Protein AF-A0A535UAJ1-F1 (afdb_monomer)

Solvent-accessible surface area (backbone atoms only — not comparable to full-atom values): 17629 Å² total; per-residue (Å²): 125,65,71,68,62,52,49,58,52,51,53,52,51,52,52,50,50,54,50,50,54,52,62,59,43,51,63,26,50,50,49,20,51,51,40,42,52,54,22,46,53,50,16,58,50,51,16,51,52,49,23,52,50,33,54,71,74,41,46,65,63,52,45,50,72,76,42,51,60,64,52,26,73,71,67,77,47,88,73,58,63,40,58,51,51,16,52,51,46,23,54,50,41,35,52,60,31,44,29,63,16,31,46,49,64,63,39,55,72,56,24,50,52,47,48,53,56,58,68,44,49,65,31,47,51,50,19,52,51,40,40,54,54,23,48,53,48,14,52,54,52,15,53,50,41,28,49,54,29,52,78,66,70,53,86,58,25,67,56,58,11,48,52,49,23,52,51,39,38,47,54,22,48,52,54,20,38,42,46,60,55,63,54,40,69,57,51,53,50,52,48,51,50,52,53,47,51,49,51,50,52,52,50,48,49,51,56,62,72,38,45,66,58,51,52,62,44,52,58,48,52,51,53,53,49,53,56,51,52,51,51,54,52,55,52,49,54,53,52,50,54,54,53,52,64,67,56,69,75,75,77,82,90,84,90,80,86,85,88,87,85,91,89,84,87,85,90,87,84,88,81,88,84,88,88,83,87,90,80,84,86,84,89,83,85,87,90,80,90,82,82,85,86,85,80,81,89,85,86,85,86,81,78,84,85,86,132

Nearest PDB structures (foldseek):
  3ja6-assembly1_I  TM=2.005E-01  e=2.258E+00  Escherichia coli
  3zx6-assembly1_B  TM=2.429E-01  e=6.541E+00  Archaeoglobus fulgidus DSM 4304
  7sqc-assembly1_1X  TM=1.899E-01  e=8.092E+00  Chlamydomonas reinhardtii
  3zx6-assembly1_A  TM=2.047E-01  e=8.534E+00  Archaeoglobus fulgidus DSM 4304

Sequence (307 aa):
MTVFQNFGQAVISALGHALDLLLVFIPLLLGFLLILLVGYLIAAALSRAVTFLLRKIGFDNLANRIGLTRLEQRMGVRLDPADVLGKIVFWFILLVFLVPATNALGLTAVSGILNAMIAYIPNVFVAILVLFLGTLAANFVADIVRGTTATANVGNPNIFANIARYAIMGFAALIALEQLQIAPALLNILFTAIVGAAAIAFGLAFGLGGQDAARRWLARTEGTVASAASQIQAQQSVSQARAQQMNDSYQQPQYNQAAQQPFNQPAQQPYNQPATQPYDQPATQPYTDQPVYDQAMQPPRKRPPTR

Mean predicted aligned error: 16.18 Å

pLDDT: mean 82.26, std 18.09, range [35.66, 98.06]

Radius of gyration: 45.99 Å; Cα contacts (8 Å, |Δi|>4): 156; chains: 1; bounding box: 107×93×136 Å

Structure (mmCIF, N/CA/C/O backbone):
data_AF-A0A535UAJ1-F1
#
_entry.id   AF-A0A535UAJ1-F1
#
loop_
_atom_site.group_PDB
_atom_site.id
_atom_site.type_symbol
_atom_site.label_atom_id
_atom_site.label_alt_id
_atom_site.label_comp_id
_atom_site.label_asym_id
_atom_site.label_entity_id
_atom_site.label_seq_id
_atom_site.pdbx_PDB_ins_code
_atom_site.Cartn_x
_atom_site.Cartn_y
_atom_site.Cartn_z
_atom_site.occupancy
_atom_site.B_iso_or_equiv
_atom_site.auth_seq_id
_atom_site.auth_comp_id
_atom_site.auth_asym_id
_atom_site.auth_atom_id
_atom_site.pdbx_PDB_model_num
ATOM 1 N N . MET A 1 1 ? 49.459 32.885 -32.687 1.00 58.47 1 MET A N 1
ATOM 2 C CA . MET A 1 1 ? 48.432 32.372 -33.629 1.00 58.47 1 MET A CA 1
ATOM 3 C C . MET A 1 1 ? 47.990 30.923 -33.350 1.00 58.47 1 MET A C 1
ATOM 5 O O . MET A 1 1 ? 47.107 30.441 -34.042 1.00 58.47 1 MET A O 1
ATOM 9 N N . THR A 1 2 ? 48.514 30.234 -32.329 1.00 63.19 2 THR A N 1
ATOM 10 C CA . THR A 1 2 ? 48.244 28.802 -32.058 1.00 63.19 2 THR A CA 1
ATOM 11 C C . THR A 1 2 ? 46.787 28.462 -31.711 1.00 63.19 2 THR A C 1
ATOM 13 O O . THR A 1 2 ? 46.281 27.439 -32.157 1.00 63.19 2 THR A O 1
ATOM 16 N N . VAL A 1 3 ? 46.079 29.330 -30.976 1.00 62.75 3 VAL A N 1
ATOM 17 C CA . VAL A 1 3 ? 44.696 29.078 -30.510 1.00 62.75 3 VAL A CA 1
ATOM 18 C C . VAL A 1 3 ? 43.729 28.740 -31.657 1.00 62.75 3 VAL A C 1
ATOM 20 O O . VAL A 1 3 ? 42.906 27.838 -31.522 1.00 62.75 3 VAL A O 1
ATOM 23 N N . PHE A 1 4 ? 43.861 29.402 -32.811 1.00 61.69 4 PHE A N 1
ATOM 24 C CA . PHE A 1 4 ? 42.983 29.177 -33.966 1.00 61.69 4 PHE A CA 1
ATOM 25 C C . PHE A 1 4 ? 43.204 27.817 -34.649 1.00 61.69 4 PHE A C 1
ATOM 27 O O . PHE A 1 4 ? 42.252 27.242 -35.169 1.00 61.69 4 PHE A O 1
ATOM 34 N N . GLN A 1 5 ? 44.424 27.266 -34.610 1.00 65.00 5 GLN A N 1
ATOM 35 C CA . GLN A 1 5 ? 44.699 25.921 -35.138 1.00 65.00 5 GLN A CA 1
ATOM 36 C C . GLN A 1 5 ? 44.114 24.831 -34.226 1.00 65.00 5 GLN A C 1
ATOM 38 O O . GLN A 1 5 ? 43.570 23.841 -34.715 1.00 65.00 5 GLN A O 1
ATOM 43 N N . ASN A 1 6 ? 44.143 25.052 -32.907 1.00 76.44 6 ASN A N 1
ATOM 44 C CA . ASN A 1 6 ? 43.563 24.130 -31.928 1.00 76.44 6 ASN A CA 1
ATOM 45 C C . ASN A 1 6 ? 42.034 24.017 -32.067 1.00 76.44 6 ASN A C 1
ATOM 47 O O . ASN A 1 6 ? 41.488 22.932 -31.883 1.00 76.44 6 ASN A O 1
ATOM 51 N N . PHE A 1 7 ? 41.341 25.107 -32.422 1.00 84.94 7 PHE A N 1
ATOM 52 C CA . PHE A 1 7 ? 39.879 25.111 -32.557 1.00 84.94 7 PHE A CA 1
ATOM 53 C C . PHE A 1 7 ? 39.380 24.155 -33.652 1.00 84.94 7 PHE A C 1
ATOM 55 O O . PHE A 1 7 ? 38.463 23.375 -33.409 1.00 84.94 7 PHE A O 1
ATOM 62 N N . GLY A 1 8 ? 40.015 24.153 -34.831 1.00 86.81 8 GLY A N 1
ATOM 63 C CA . GLY A 1 8 ? 39.640 23.242 -35.920 1.00 86.81 8 GLY A CA 1
ATOM 64 C C . GLY A 1 8 ? 39.788 21.767 -35.531 1.00 86.81 8 GLY A C 1
ATOM 65 O O . GLY A 1 8 ? 38.886 20.969 -35.774 1.00 86.81 8 GLY A O 1
ATOM 66 N N . GLN A 1 9 ? 40.884 21.422 -34.848 1.00 85.56 9 GLN A N 1
ATOM 67 C CA . GLN A 1 9 ? 41.107 20.066 -34.335 1.00 85.56 9 GLN A CA 1
ATOM 68 C C . GLN A 1 9 ? 40.099 19.683 -33.241 1.00 85.56 9 GLN A C 1
ATOM 70 O O . GLN A 1 9 ? 39.601 18.562 -33.251 1.00 85.56 9 GLN A O 1
ATOM 75 N N . ALA A 1 10 ? 39.744 20.609 -32.344 1.00 87.50 10 ALA A N 1
ATOM 76 C CA . ALA A 1 10 ? 38.746 20.374 -31.299 1.00 87.50 10 ALA A CA 1
ATOM 77 C C . ALA A 1 10 ? 37.329 20.147 -31.859 1.00 87.50 10 ALA A C 1
ATOM 79 O O . ALA A 1 10 ? 36.598 19.301 -31.350 1.00 87.50 10 ALA A O 1
ATOM 80 N N . VAL A 1 11 ? 36.940 20.855 -32.926 1.00 92.88 11 VAL A N 1
ATOM 81 C CA . VAL A 1 11 ? 35.649 20.630 -33.604 1.00 92.88 11 VAL A CA 1
ATOM 82 C C . VAL A 1 11 ? 35.632 19.277 -34.321 1.00 92.88 11 VAL A C 1
ATOM 84 O O . VAL A 1 11 ? 34.650 18.544 -34.214 1.00 92.88 11 VAL A O 1
ATOM 87 N N . ILE A 1 12 ? 36.716 18.913 -35.015 1.00 92.62 12 ILE A N 1
ATOM 88 C CA . ILE A 1 12 ? 36.812 17.631 -35.731 1.00 92.62 12 ILE A CA 1
ATOM 89 C C . ILE A 1 12 ? 36.847 16.447 -34.751 1.00 92.62 12 ILE A C 1
ATOM 91 O O . ILE A 1 12 ? 36.162 15.453 -34.989 1.00 92.62 12 ILE A O 1
ATOM 95 N N . SER A 1 13 ? 37.573 16.547 -33.633 1.00 91.31 13 SER A N 1
ATOM 96 C CA . SER A 1 13 ? 37.610 15.482 -32.622 1.00 91.31 13 SER A CA 1
ATOM 97 C C . SER A 1 13 ? 36.285 15.342 -31.868 1.00 91.31 13 SER A C 1
ATOM 99 O O . SER A 1 13 ? 35.834 14.218 -31.656 1.00 91.31 13 SER A O 1
ATOM 101 N N . ALA A 1 14 ? 35.607 16.451 -31.545 1.00 90.75 14 ALA A N 1
ATOM 102 C CA . ALA A 1 14 ? 34.267 16.419 -30.961 1.00 90.75 14 ALA A CA 1
ATOM 103 C C . ALA A 1 14 ? 33.235 15.790 -31.915 1.00 90.75 14 ALA A C 1
ATOM 105 O O . ALA A 1 14 ? 32.429 14.968 -31.482 1.00 90.75 14 ALA A O 1
ATOM 106 N N . LEU A 1 15 ? 33.286 16.118 -33.213 1.00 94.81 15 LEU A N 1
ATOM 107 C CA . LEU A 1 15 ? 32.413 15.516 -34.225 1.00 94.81 15 LEU A CA 1
ATOM 108 C C . LEU A 1 15 ? 32.705 14.019 -34.413 1.00 94.81 15 LEU A C 1
ATOM 110 O O . LEU A 1 15 ? 31.772 13.221 -34.466 1.00 94.81 15 LEU A O 1
ATOM 114 N N . GLY A 1 16 ? 33.982 13.631 -34.469 1.00 93.94 16 GLY A N 1
ATOM 115 C CA . GLY A 1 16 ? 34.397 12.230 -34.552 1.00 93.94 16 GLY A CA 1
ATOM 116 C C . GLY A 1 16 ? 33.932 11.413 -33.345 1.00 93.94 16 GLY A C 1
ATOM 117 O O . GLY A 1 16 ? 33.371 10.335 -33.519 1.00 93.94 16 GLY A O 1
ATOM 118 N N . HIS A 1 17 ? 34.073 11.953 -32.132 1.00 93.38 17 HIS A N 1
ATOM 119 C CA . HIS A 1 17 ? 33.596 11.300 -30.912 1.00 93.38 17 HIS A CA 1
ATOM 120 C C . HIS A 1 17 ? 32.061 11.224 -30.843 1.00 93.38 17 HIS A C 1
ATOM 122 O O . HIS A 1 17 ? 31.518 10.193 -30.459 1.00 93.38 17 HIS A O 1
ATOM 128 N N . ALA A 1 18 ? 31.341 12.263 -31.278 1.00 93.69 18 ALA A N 1
ATOM 129 C CA . ALA A 1 18 ? 29.880 12.216 -31.381 1.00 93.69 18 ALA A CA 1
ATOM 130 C C . ALA A 1 18 ? 29.396 11.158 -32.393 1.00 93.69 18 ALA A C 1
ATOM 132 O O . ALA A 1 18 ? 28.369 10.514 -32.170 1.00 93.69 18 ALA A O 1
ATOM 133 N N . LEU A 1 19 ? 30.141 10.950 -33.485 1.00 94.75 19 LEU A N 1
ATOM 134 C CA . LEU A 1 19 ? 29.844 9.921 -34.481 1.00 94.75 19 LEU A CA 1
ATOM 135 C C . LEU A 1 19 ? 30.154 8.507 -33.959 1.00 94.75 19 LEU A C 1
ATOM 137 O O . LEU A 1 19 ? 29.364 7.595 -34.181 1.00 94.75 19 LEU A O 1
ATOM 141 N N . ASP A 1 20 ? 31.250 8.337 -33.218 1.00 94.38 20 ASP A N 1
ATOM 142 C CA . ASP A 1 20 ? 31.612 7.091 -32.528 1.00 94.38 20 ASP A CA 1
ATOM 143 C C . ASP A 1 20 ? 30.546 6.684 -31.492 1.00 94.38 20 ASP A C 1
ATOM 145 O O . ASP A 1 20 ? 30.020 5.571 -31.538 1.00 94.38 20 ASP A O 1
ATOM 149 N N . LEU A 1 21 ? 30.100 7.627 -30.650 1.00 92.69 21 LEU A N 1
ATOM 150 C CA . LEU A 1 21 ? 28.976 7.419 -29.726 1.00 92.69 21 LEU A CA 1
ATOM 151 C C . LEU A 1 21 ? 27.686 6.998 -30.455 1.00 92.69 21 LEU A C 1
ATOM 153 O O . LEU A 1 21 ? 26.959 6.137 -29.961 1.00 92.69 21 LEU A O 1
ATOM 157 N N . LEU A 1 22 ? 27.404 7.561 -31.636 1.00 93.12 22 LEU A N 1
ATOM 158 C CA . LEU A 1 22 ? 26.243 7.187 -32.450 1.00 93.12 22 LEU A CA 1
ATOM 159 C C . LEU A 1 22 ? 26.385 5.775 -33.046 1.00 93.12 22 LEU A C 1
ATOM 161 O O . LEU A 1 22 ? 25.413 5.018 -33.050 1.00 93.12 22 LEU A O 1
ATOM 165 N N . LEU A 1 23 ? 27.580 5.391 -33.503 1.00 94.62 23 LEU A N 1
ATOM 166 C CA . LEU A 1 23 ? 27.856 4.042 -34.007 1.00 94.62 23 LEU A CA 1
ATOM 167 C C . LEU A 1 23 ? 27.761 2.983 -32.897 1.00 94.62 23 LEU A C 1
ATOM 169 O O . LEU A 1 23 ? 27.199 1.913 -33.132 1.00 94.62 23 LEU A O 1
ATOM 173 N N . VAL A 1 24 ? 28.225 3.295 -31.682 1.00 92.94 24 VAL A N 1
ATOM 174 C CA . VAL A 1 24 ? 28.082 2.436 -30.490 1.00 92.94 24 VAL A CA 1
ATOM 175 C C . VAL A 1 24 ? 26.631 2.389 -29.984 1.00 92.94 24 VAL A C 1
ATOM 177 O O . VAL A 1 24 ? 26.192 1.358 -29.472 1.00 92.94 24 VAL A O 1
ATOM 180 N N . PHE A 1 25 ? 25.840 3.448 -30.177 1.00 93.56 25 PHE A N 1
ATOM 181 C CA . PHE A 1 25 ? 24.424 3.467 -29.794 1.00 93.56 25 PHE A CA 1
ATOM 182 C C . PHE A 1 25 ? 23.558 2.491 -30.608 1.00 93.56 25 PHE A C 1
ATOM 184 O O . PHE A 1 25 ? 22.620 1.915 -30.060 1.00 93.56 25 PHE A O 1
ATOM 191 N N . ILE A 1 26 ? 23.871 2.244 -31.886 1.00 95.50 26 ILE A N 1
ATOM 192 C CA . ILE A 1 26 ? 23.093 1.339 -32.757 1.00 95.50 26 ILE A CA 1
ATOM 193 C C . ILE A 1 26 ? 22.974 -0.098 -32.192 1.00 95.50 26 ILE A C 1
ATOM 195 O O . ILE A 1 26 ? 21.843 -0.571 -32.047 1.00 95.50 26 ILE A O 1
ATOM 199 N N . PRO A 1 27 ? 24.059 -0.822 -31.838 1.00 94.25 27 PRO A N 1
ATOM 200 C CA . PRO A 1 27 ? 23.945 -2.163 -31.258 1.00 94.25 27 PRO A CA 1
ATOM 201 C C . PRO A 1 27 ? 23.285 -2.170 -29.870 1.00 94.25 27 PRO A C 1
ATOM 203 O O . PRO A 1 27 ? 22.543 -3.106 -29.567 1.00 94.25 27 PRO A O 1
ATOM 206 N N . LEU A 1 28 ? 23.475 -1.125 -29.052 1.00 95.00 28 LEU A N 1
ATOM 207 C CA . LEU A 1 28 ? 22.780 -0.977 -27.763 1.00 95.00 28 LEU A CA 1
ATOM 208 C C . LEU A 1 28 ? 21.259 -0.838 -27.971 1.00 95.00 28 LEU A C 1
ATOM 210 O O . LEU A 1 28 ? 20.470 -1.524 -27.316 1.00 95.00 28 LEU A O 1
ATOM 214 N N . LEU A 1 29 ? 20.845 -0.016 -28.942 1.00 95.81 29 LEU A N 1
ATOM 215 C CA . LEU A 1 29 ? 19.447 0.174 -29.329 1.00 95.81 29 LEU A CA 1
ATOM 216 C C . LEU A 1 29 ? 18.813 -1.120 -29.858 1.00 95.81 29 LEU A C 1
ATOM 218 O O . LEU A 1 29 ? 17.676 -1.428 -29.502 1.00 95.81 29 LEU A O 1
ATOM 222 N N . LEU A 1 30 ? 19.543 -1.904 -30.658 1.00 96.56 30 LEU A N 1
ATOM 223 C CA . LEU A 1 30 ? 19.085 -3.218 -31.124 1.00 96.56 30 LEU A CA 1
ATOM 224 C C . LEU A 1 30 ? 18.914 -4.209 -29.961 1.00 96.56 30 LEU A C 1
ATOM 226 O O . LEU A 1 30 ? 17.906 -4.915 -29.913 1.00 96.56 30 LEU A O 1
ATOM 230 N N . GLY A 1 31 ? 19.840 -4.222 -28.995 1.00 96.31 31 GLY A N 1
ATOM 231 C CA . GLY A 1 31 ? 19.724 -5.026 -27.773 1.00 96.31 31 GLY A CA 1
ATOM 232 C C . GLY A 1 31 ? 18.485 -4.663 -26.947 1.00 96.31 31 GLY A C 1
ATOM 233 O O . GLY A 1 31 ? 17.703 -5.543 -26.582 1.00 96.31 31 GLY A O 1
ATOM 234 N N . PHE A 1 32 ? 18.248 -3.367 -26.728 1.00 97.12 32 PHE A N 1
ATOM 235 C CA . PHE A 1 32 ? 17.033 -2.850 -26.089 1.00 97.12 32 PHE A CA 1
ATOM 236 C C . PHE A 1 32 ? 15.756 -3.298 -26.804 1.00 97.12 32 PHE A C 1
ATOM 238 O O . PHE A 1 32 ? 14.843 -3.823 -26.163 1.00 97.12 32 PHE A O 1
ATOM 245 N N . LEU A 1 33 ? 15.694 -3.121 -28.129 1.00 97.38 33 LEU A N 1
ATOM 246 C CA . LEU A 1 33 ? 14.505 -3.440 -28.919 1.00 97.38 33 LEU A CA 1
ATOM 247 C C . LEU A 1 33 ? 14.206 -4.945 -28.911 1.00 97.38 33 LEU A C 1
ATOM 249 O O . LEU A 1 33 ? 13.043 -5.334 -28.828 1.00 97.38 33 LEU A O 1
ATOM 253 N N . LEU A 1 34 ? 15.246 -5.784 -28.930 1.00 97.88 34 LEU A N 1
ATOM 254 C CA . LEU A 1 34 ? 15.130 -7.239 -28.832 1.00 97.88 34 LEU A CA 1
ATOM 255 C C . LEU A 1 34 ? 14.610 -7.676 -27.454 1.00 97.88 34 LEU A C 1
ATOM 257 O O . LEU A 1 34 ? 13.678 -8.480 -27.387 1.00 97.88 34 LEU A O 1
ATOM 261 N N . ILE A 1 35 ? 15.147 -7.122 -26.359 1.00 97.44 35 ILE A N 1
ATOM 262 C CA . ILE A 1 35 ? 14.669 -7.419 -24.995 1.00 97.44 35 ILE A CA 1
ATOM 263 C C . ILE A 1 35 ? 13.207 -6.980 -24.830 1.00 97.44 35 ILE A C 1
ATOM 265 O O . ILE A 1 35 ? 12.397 -7.735 -24.287 1.00 97.44 35 ILE A O 1
ATOM 269 N N . LEU A 1 36 ? 12.846 -5.796 -25.335 1.00 97.19 36 LEU A N 1
ATOM 270 C CA . LEU A 1 36 ? 11.481 -5.270 -25.264 1.00 97.19 36 LEU A CA 1
ATOM 271 C C . LEU A 1 36 ? 10.507 -6.113 -26.105 1.00 97.19 36 LEU A C 1
ATOM 273 O 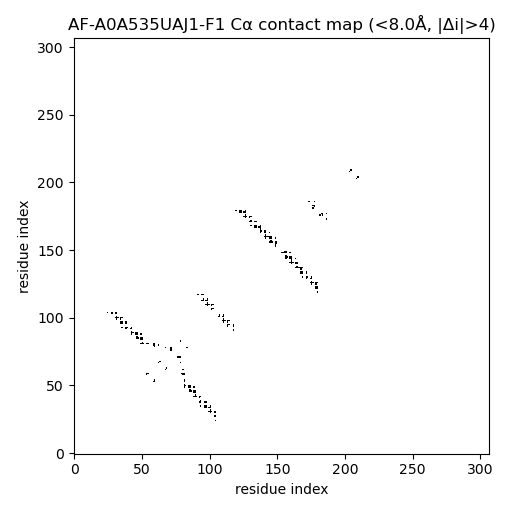O . LEU A 1 36 ? 9.418 -6.429 -25.629 1.00 97.19 36 LEU A O 1
ATOM 277 N N . LEU A 1 37 ? 10.905 -6.553 -27.305 1.00 98.00 37 LEU A N 1
ATOM 278 C CA . LEU A 1 37 ? 10.110 -7.447 -28.156 1.00 98.00 37 LEU A CA 1
ATOM 279 C C . LEU A 1 37 ? 9.844 -8.803 -27.479 1.00 98.00 37 LEU A C 1
ATOM 281 O O . LEU A 1 37 ? 8.700 -9.262 -27.446 1.00 98.00 37 LEU A O 1
ATOM 285 N N . VAL A 1 38 ? 10.874 -9.422 -26.894 1.00 98.06 38 VAL A N 1
ATOM 286 C CA . VAL A 1 38 ? 10.736 -10.673 -26.126 1.00 98.06 38 VAL A CA 1
ATOM 287 C C . VAL A 1 38 ? 9.831 -10.463 -24.906 1.00 98.06 38 VAL A C 1
ATOM 289 O O . VAL A 1 38 ? 8.902 -11.243 -24.686 1.00 98.06 38 VAL A O 1
ATOM 292 N N . GLY A 1 39 ? 10.034 -9.374 -24.160 1.00 97.75 39 GLY A N 1
ATOM 293 C CA . GLY A 1 39 ? 9.207 -9.012 -23.009 1.00 97.75 39 GLY A CA 1
ATOM 294 C C . GLY A 1 39 ? 7.739 -8.772 -23.361 1.00 97.75 39 GLY A C 1
ATOM 295 O O . GLY A 1 39 ? 6.855 -9.248 -22.651 1.00 97.75 39 GLY A O 1
ATOM 296 N N . TYR A 1 40 ? 7.462 -8.110 -24.487 1.00 97.94 40 TYR A N 1
ATOM 297 C CA . TYR A 1 40 ? 6.111 -7.894 -25.008 1.00 97.94 40 TYR A CA 1
ATOM 298 C C . TYR A 1 40 ? 5.410 -9.218 -25.345 1.00 97.94 40 TYR A C 1
ATOM 300 O O . TYR A 1 40 ? 4.257 -9.419 -24.957 1.00 97.94 40 TYR A O 1
ATOM 308 N N . LEU A 1 41 ? 6.101 -10.143 -26.021 1.00 98.00 41 LEU A N 1
ATOM 309 C CA . LEU A 1 41 ? 5.554 -11.462 -26.358 1.00 98.00 41 LEU A CA 1
ATOM 310 C C . LEU A 1 41 ? 5.237 -12.283 -25.097 1.00 98.00 41 LEU A C 1
ATOM 312 O O . LEU A 1 41 ? 4.157 -12.871 -25.000 1.00 98.00 41 LEU A O 1
ATOM 316 N N . ILE A 1 42 ? 6.132 -12.270 -24.104 1.00 98.06 42 ILE A N 1
ATOM 317 C CA . ILE A 1 42 ? 5.933 -12.956 -22.818 1.00 98.06 42 ILE A CA 1
ATOM 318 C C . ILE A 1 42 ? 4.782 -12.312 -22.028 1.00 98.06 42 ILE A C 1
ATOM 320 O O . ILE A 1 42 ? 3.897 -13.024 -21.551 1.00 98.06 42 ILE A O 1
ATOM 324 N N . ALA A 1 43 ? 4.718 -10.979 -21.951 1.00 97.50 43 ALA A N 1
ATOM 325 C CA . ALA A 1 43 ? 3.618 -10.251 -21.315 1.00 97.50 43 ALA A CA 1
ATOM 326 C C . ALA A 1 43 ? 2.263 -10.554 -21.979 1.00 97.50 43 ALA A C 1
ATOM 328 O O . ALA A 1 43 ? 1.266 -10.783 -21.288 1.00 97.50 43 ALA A O 1
ATOM 329 N N . ALA A 1 44 ? 2.213 -10.610 -23.314 1.00 96.81 44 ALA A N 1
ATOM 330 C CA . ALA A 1 44 ? 1.011 -10.947 -24.076 1.00 96.81 44 ALA A CA 1
ATOM 331 C C . ALA A 1 44 ? 0.576 -12.412 -23.879 1.00 96.81 44 ALA A C 1
ATOM 333 O O . ALA A 1 44 ? -0.623 -12.693 -23.848 1.00 96.81 44 ALA A O 1
ATOM 334 N N . ALA A 1 45 ? 1.518 -13.343 -23.709 1.00 97.44 45 ALA A N 1
ATOM 335 C CA . ALA A 1 45 ? 1.216 -14.741 -23.409 1.00 97.44 45 ALA A CA 1
ATOM 336 C C . ALA A 1 45 ? 0.681 -14.919 -21.974 1.00 97.44 45 ALA A C 1
ATOM 338 O O . ALA A 1 45 ? -0.385 -15.507 -21.779 1.00 97.44 45 ALA A O 1
ATOM 339 N N . LEU A 1 46 ? 1.381 -14.373 -20.973 1.00 97.06 46 LEU A N 1
ATOM 340 C CA . LEU A 1 46 ? 1.018 -14.532 -19.560 1.00 97.06 46 LEU A CA 1
ATOM 341 C C . LEU A 1 46 ? -0.280 -13.798 -19.197 1.00 97.06 46 LEU A C 1
ATOM 343 O O . LEU A 1 46 ? -1.099 -14.358 -18.474 1.00 97.06 46 LEU A O 1
ATOM 347 N N . SER A 1 47 ? -0.522 -12.596 -19.728 1.00 96.00 47 SER A N 1
ATOM 348 C CA . SER A 1 47 ? -1.794 -11.883 -19.504 1.00 96.00 47 SER A CA 1
ATOM 349 C C . SER A 1 47 ? -3.002 -12.669 -20.020 1.00 96.00 47 SER A C 1
ATOM 351 O O . SER A 1 47 ? -3.976 -12.837 -19.287 1.00 96.00 47 SER A O 1
ATOM 353 N N . ARG A 1 48 ? -2.916 -13.242 -21.231 1.00 95.38 48 ARG A N 1
ATOM 354 C CA . ARG A 1 48 ? -3.950 -14.139 -21.780 1.00 95.38 48 ARG A CA 1
ATOM 355 C C . ARG A 1 48 ? -4.150 -15.381 -20.911 1.00 95.38 48 ARG A C 1
ATOM 357 O O . ARG A 1 48 ? -5.294 -15.751 -20.655 1.00 95.38 48 ARG A O 1
ATOM 364 N N . ALA A 1 49 ? -3.068 -16.000 -20.434 1.00 95.56 49 ALA A N 1
ATOM 365 C CA . ALA A 1 49 ? -3.140 -17.165 -19.550 1.00 95.56 49 ALA A CA 1
ATOM 366 C C . ALA A 1 49 ? -3.816 -16.837 -18.204 1.00 95.56 49 ALA A C 1
ATOM 368 O O . ALA A 1 49 ? -4.675 -17.596 -17.753 1.00 95.56 49 ALA A O 1
ATOM 369 N N . VAL A 1 50 ? -3.494 -15.688 -17.597 1.00 94.88 50 VAL A N 1
ATOM 370 C CA . VAL A 1 50 ? -4.121 -15.214 -16.350 1.00 94.88 50 VAL A CA 1
ATOM 371 C C . VAL A 1 50 ? -5.603 -14.902 -16.555 1.00 94.88 50 VAL A C 1
ATOM 373 O O . VAL A 1 50 ? -6.426 -15.404 -15.794 1.00 94.88 50 VAL A O 1
ATOM 376 N N . THR A 1 51 ? -5.979 -14.149 -17.594 1.00 93.06 51 THR A N 1
ATOM 377 C CA . THR A 1 51 ? -7.394 -13.862 -17.897 1.00 93.06 51 THR A CA 1
ATOM 378 C C . THR A 1 51 ? -8.190 -15.139 -18.174 1.00 93.06 51 THR A C 1
ATOM 380 O O . THR A 1 51 ? -9.298 -15.291 -17.660 1.00 93.06 51 THR A O 1
ATOM 383 N N . PHE A 1 52 ? -7.631 -16.093 -18.928 1.00 92.62 52 PHE A N 1
ATOM 384 C CA . PHE A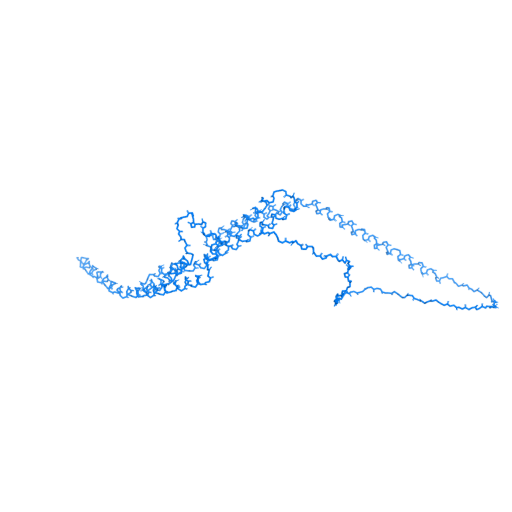 1 52 ? -8.266 -17.394 -19.159 1.00 92.62 52 PHE A CA 1
ATOM 385 C C . PHE A 1 52 ? -8.467 -18.175 -17.852 1.00 92.62 52 PHE A C 1
ATOM 387 O O . PHE A 1 52 ? -9.549 -18.716 -17.616 1.00 92.62 52 PHE A O 1
ATOM 394 N N . LEU A 1 53 ? -7.460 -18.192 -16.972 1.00 93.56 53 LEU A N 1
ATOM 395 C CA . LEU A 1 53 ? -7.549 -18.857 -15.672 1.00 93.56 53 LEU A CA 1
ATOM 396 C C . LEU A 1 53 ? -8.584 -18.185 -14.751 1.00 93.56 53 LEU A C 1
ATOM 398 O O . LEU A 1 53 ? -9.378 -18.895 -14.137 1.00 93.56 53 LEU A O 1
ATOM 402 N N . LEU A 1 54 ? -8.637 -16.847 -14.706 1.00 90.31 54 LEU A N 1
ATOM 403 C CA . LEU A 1 54 ? -9.621 -16.083 -13.924 1.00 90.31 54 LEU A CA 1
ATOM 404 C C . LEU A 1 54 ? -11.065 -16.342 -14.373 1.00 90.31 54 LEU A C 1
ATOM 406 O O . LEU A 1 54 ? -11.937 -16.594 -13.537 1.00 90.31 54 LEU A O 1
ATOM 410 N N . ARG A 1 55 ? -11.308 -16.337 -15.688 1.00 88.69 55 ARG A N 1
ATOM 411 C CA . ARG A 1 55 ? -12.613 -16.699 -16.264 1.00 88.69 55 ARG A CA 1
ATOM 412 C C . ARG A 1 55 ? -12.966 -18.155 -15.924 1.00 88.69 55 ARG A C 1
ATOM 414 O O . ARG A 1 55 ? -14.088 -18.433 -15.508 1.00 88.69 55 ARG A O 1
ATOM 421 N N . LYS A 1 56 ? -11.999 -19.083 -15.997 1.00 89.69 56 LYS A N 1
ATOM 422 C CA . LYS A 1 56 ? -12.196 -20.510 -15.670 1.00 89.69 56 LYS A CA 1
ATOM 423 C C . LYS A 1 56 ? -12.529 -20.773 -14.193 1.00 89.69 56 LYS A C 1
ATOM 425 O O . LYS A 1 56 ? -13.315 -21.676 -13.922 1.00 89.69 56 LYS A O 1
ATOM 430 N N . ILE A 1 57 ? -11.980 -20.003 -13.248 1.00 89.88 57 ILE A N 1
ATOM 431 C CA . ILE A 1 57 ? -12.361 -20.084 -11.820 1.00 89.88 57 ILE A CA 1
ATOM 432 C C . ILE A 1 57 ? -13.645 -19.301 -11.488 1.00 89.88 57 ILE A C 1
ATOM 434 O O . ILE A 1 57 ? -14.057 -19.264 -10.331 1.00 89.88 57 ILE A O 1
ATOM 438 N N . GLY A 1 58 ? -14.286 -18.668 -12.478 1.00 82.75 58 GLY A N 1
ATOM 439 C CA . GLY A 1 58 ? -15.524 -17.915 -12.285 1.00 82.75 58 GLY A CA 1
ATOM 440 C C . GLY A 1 58 ? -15.345 -16.623 -11.485 1.00 82.75 58 GLY A C 1
ATOM 441 O O . GLY A 1 58 ? -16.265 -16.234 -10.763 1.00 82.75 58 GLY A O 1
ATOM 442 N N . PHE A 1 59 ? -14.189 -15.955 -11.599 1.00 79.69 59 PHE A N 1
ATOM 443 C CA . PHE A 1 59 ? -13.894 -14.698 -10.893 1.00 79.69 59 PHE A CA 1
ATOM 444 C C . PHE A 1 59 ? -14.983 -13.631 -11.109 1.00 79.69 59 PHE A C 1
ATOM 446 O O . PHE A 1 59 ? -15.358 -12.917 -10.179 1.00 79.69 59 PHE A O 1
ATOM 453 N N . ASP A 1 60 ? -15.580 -13.607 -12.300 1.00 76.50 60 ASP A N 1
ATOM 454 C CA . ASP A 1 60 ? -16.671 -12.711 -12.691 1.00 76.50 60 ASP A CA 1
ATOM 455 C C . ASP A 1 60 ? -17.916 -12.867 -11.789 1.00 76.50 60 ASP A C 1
ATOM 457 O O . ASP A 1 60 ? -18.587 -11.888 -11.451 1.00 76.50 60 ASP A O 1
ATOM 461 N N . ASN A 1 61 ? -18.201 -14.084 -11.307 1.00 77.88 61 ASN A N 1
ATOM 462 C CA . ASN A 1 61 ? -19.298 -14.343 -10.367 1.00 77.88 61 ASN A CA 1
ATOM 463 C C . ASN A 1 61 ? -18.996 -13.810 -8.957 1.00 77.88 61 ASN A C 1
ATOM 465 O O . ASN A 1 61 ? -19.917 -13.413 -8.239 1.00 77.88 61 ASN A O 1
ATOM 469 N N . LEU A 1 62 ? -17.723 -13.780 -8.552 1.00 74.56 62 LEU A N 1
ATOM 470 C CA . LEU A 1 62 ? -17.296 -13.187 -7.283 1.00 74.56 62 LEU A CA 1
ATOM 471 C C . LEU A 1 62 ? -17.301 -11.653 -7.369 1.00 74.56 62 LEU A C 1
ATOM 473 O O . LEU A 1 62 ? -17.825 -10.993 -6.472 1.00 74.56 62 LEU A O 1
ATOM 477 N N . ALA A 1 63 ? -16.815 -11.093 -8.479 1.00 73.50 63 ALA A N 1
ATOM 478 C CA . ALA A 1 63 ? -16.824 -9.659 -8.759 1.00 73.50 63 ALA A CA 1
ATOM 479 C C . ALA A 1 63 ? -18.245 -9.057 -8.773 1.00 73.50 63 ALA A C 1
ATOM 481 O O . ALA A 1 63 ? -18.483 -7.989 -8.203 1.00 73.50 63 ALA A O 1
ATOM 482 N N . ASN A 1 64 ? -19.216 -9.774 -9.350 1.00 75.00 64 ASN A N 1
ATOM 483 C CA . ASN A 1 64 ? -20.628 -9.388 -9.290 1.00 75.00 64 ASN A CA 1
ATOM 484 C C . ASN A 1 64 ? -21.188 -9.431 -7.852 1.00 75.00 64 ASN A C 1
ATOM 486 O O . ASN A 1 64 ? -21.929 -8.531 -7.460 1.00 75.00 64 ASN A O 1
ATOM 490 N N . ARG A 1 65 ? -20.792 -10.413 -7.024 1.00 70.12 65 ARG A N 1
ATOM 491 C CA . ARG A 1 65 ? -21.217 -10.504 -5.609 1.00 70.12 65 ARG A CA 1
ATOM 492 C C . ARG A 1 65 ? -20.683 -9.362 -4.741 1.00 70.12 65 ARG A C 1
ATOM 494 O O . ARG A 1 65 ? -21.421 -8.878 -3.888 1.00 70.12 65 ARG A O 1
ATOM 501 N N . ILE A 1 66 ? -19.455 -8.894 -4.978 1.00 68.69 66 ILE A N 1
ATOM 502 C CA . ILE A 1 66 ? -18.905 -7.695 -4.309 1.00 68.69 66 ILE A CA 1
ATOM 503 C C . ILE A 1 66 ? -19.401 -6.372 -4.929 1.00 68.69 66 ILE A C 1
ATOM 505 O O . ILE A 1 66 ? -19.051 -5.295 -4.454 1.00 68.69 66 ILE A O 1
ATOM 509 N N . GLY A 1 67 ? -20.264 -6.433 -5.950 1.00 65.19 67 GLY A N 1
ATOM 510 C CA . GLY A 1 67 ? -21.046 -5.293 -6.425 1.00 65.19 67 GLY A CA 1
ATOM 511 C C . GLY A 1 67 ? -20.398 -4.423 -7.504 1.00 65.19 67 GLY A C 1
ATOM 512 O O . GLY A 1 67 ? -20.880 -3.304 -7.702 1.00 65.19 67 GLY A O 1
ATOM 513 N N . LEU A 1 68 ? -19.377 -4.903 -8.233 1.00 67.56 68 LEU A N 1
ATOM 514 C CA . LEU A 1 68 ? -18.767 -4.146 -9.347 1.00 67.56 68 LEU A CA 1
ATOM 515 C C . LEU A 1 68 ? -19.795 -3.720 -10.413 1.00 67.56 68 LEU A C 1
ATOM 517 O O . LEU A 1 68 ? -19.669 -2.642 -10.990 1.00 67.56 68 LEU A O 1
ATOM 521 N N . THR A 1 69 ? -20.871 -4.488 -10.591 1.00 62.88 69 THR A N 1
ATOM 522 C CA . THR A 1 69 ? -22.009 -4.168 -11.471 1.00 62.88 69 THR A CA 1
ATOM 523 C C . THR A 1 69 ? -22.645 -2.802 -11.156 1.00 62.88 69 THR A C 1
ATOM 525 O O . THR A 1 69 ? -23.180 -2.142 -12.044 1.00 62.88 69 THR A O 1
ATOM 528 N N . ARG A 1 70 ? -22.560 -2.319 -9.902 1.00 63.97 70 ARG A N 1
ATOM 529 C CA . ARG A 1 70 ? -23.051 -0.982 -9.500 1.00 63.97 70 ARG A CA 1
ATOM 530 C C . ARG A 1 70 ? -22.108 0.156 -9.911 1.00 63.97 70 ARG A C 1
ATOM 532 O O . ARG A 1 70 ? -22.544 1.303 -9.972 1.00 63.97 70 ARG A O 1
ATOM 539 N N . LEU A 1 71 ? -20.830 -0.139 -10.160 1.00 61.91 71 LEU A N 1
ATOM 540 C CA . LEU A 1 71 ? -19.847 0.807 -10.704 1.00 61.91 71 LEU A CA 1
ATOM 541 C C . LEU A 1 71 ? -19.956 0.862 -12.233 1.00 61.91 71 LEU A C 1
ATOM 543 O O . LEU A 1 71 ? -20.024 1.952 -12.794 1.00 61.91 71 LEU A O 1
ATOM 547 N N . GLU A 1 72 ? -20.092 -0.296 -12.885 1.00 66.94 72 GLU A N 1
ATOM 548 C CA . GLU A 1 72 ? -20.423 -0.428 -14.313 1.00 66.94 72 GLU A CA 1
ATOM 549 C C . GLU A 1 72 ? -21.673 0.393 -14.681 1.00 66.94 72 GLU A C 1
ATOM 551 O O . GLU A 1 72 ? -21.607 1.267 -15.545 1.00 66.94 72 GLU A O 1
ATOM 556 N N . GLN A 1 73 ? -22.782 0.213 -13.953 1.00 66.75 73 GLN A N 1
ATOM 557 C CA . GLN A 1 73 ? -24.024 0.977 -14.158 1.00 66.75 73 GLN A CA 1
ATOM 558 C C . GLN A 1 73 ? -23.878 2.495 -13.945 1.00 66.75 73 GLN A C 1
ATOM 560 O O . GLN A 1 73 ? -24.670 3.258 -14.491 1.00 66.75 73 GLN A O 1
ATOM 565 N N . ARG A 1 74 ? -22.893 2.947 -13.156 1.00 69.12 74 ARG A N 1
ATOM 566 C CA . ARG A 1 74 ? -22.642 4.378 -12.895 1.00 69.12 74 ARG A CA 1
ATOM 567 C C . ARG A 1 74 ? -21.685 5.024 -13.891 1.00 69.12 74 ARG A C 1
ATOM 569 O O . ARG A 1 74 ? -21.744 6.237 -14.057 1.00 69.12 74 ARG A O 1
ATOM 576 N N . MET A 1 75 ? -20.807 4.245 -14.522 1.00 67.50 75 MET A N 1
ATOM 577 C CA . MET A 1 75 ? -19.809 4.752 -15.474 1.00 67.50 75 MET A CA 1
ATOM 578 C C . MET A 1 75 ? -20.142 4.429 -16.937 1.00 67.50 75 MET A C 1
ATOM 580 O O . MET A 1 75 ? -19.461 4.919 -17.830 1.00 67.50 75 MET A O 1
ATOM 584 N N . GLY A 1 76 ? -21.159 3.602 -17.205 1.00 69.31 76 GLY A N 1
ATOM 585 C CA . GLY A 1 76 ? -21.588 3.228 -18.562 1.00 69.31 76 GLY A CA 1
ATOM 586 C C . GLY A 1 76 ? -20.621 2.297 -19.310 1.00 69.31 76 GLY A C 1
ATOM 587 O O . GLY A 1 76 ? -20.905 1.890 -20.434 1.00 69.31 76 GLY A O 1
ATOM 588 N N . VAL A 1 77 ? -19.495 1.936 -18.690 1.00 69.56 77 VAL A N 1
ATOM 589 C CA . VAL A 1 77 ? -18.447 1.083 -19.258 1.00 69.56 77 VAL A CA 1
ATOM 590 C C . VAL A 1 77 ? -18.531 -0.307 -18.638 1.00 69.56 77 VAL A C 1
ATOM 592 O O . VAL A 1 77 ? -18.421 -0.452 -17.420 1.00 69.56 77 VAL A O 1
ATOM 595 N N . ARG A 1 78 ? -18.663 -1.335 -19.487 1.00 66.19 78 ARG A N 1
ATOM 596 C CA . ARG A 1 78 ? -18.580 -2.739 -19.065 1.00 66.19 78 ARG A CA 1
ATOM 597 C C . ARG A 1 78 ? -17.159 -3.068 -18.613 1.00 66.19 78 ARG A C 1
ATOM 599 O O . ARG A 1 78 ? -16.251 -3.182 -19.435 1.00 66.19 78 ARG A O 1
ATOM 606 N N . LEU A 1 79 ? -16.968 -3.201 -17.304 1.00 66.12 79 LEU A N 1
ATOM 607 C CA . LEU A 1 79 ? -15.681 -3.518 -16.689 1.00 66.12 79 LEU A CA 1
ATOM 608 C C . LEU A 1 79 ? -15.571 -5.024 -16.437 1.00 66.12 79 LEU A C 1
ATOM 610 O O . LEU A 1 79 ? -15.877 -5.496 -15.346 1.00 66.12 79 LEU A O 1
ATOM 614 N N . ASP A 1 80 ? -15.110 -5.763 -17.448 1.00 81.12 80 ASP A N 1
ATOM 615 C CA . ASP A 1 80 ? -14.719 -7.172 -17.312 1.00 81.12 80 ASP A CA 1
ATOM 616 C C . ASP A 1 80 ? -13.520 -7.287 -16.336 1.00 81.12 80 ASP A C 1
ATOM 618 O O . ASP A 1 80 ? -12.424 -6.800 -16.647 1.00 81.12 80 ASP A O 1
ATOM 622 N N . PRO A 1 81 ? -13.692 -7.878 -15.135 1.00 82.56 81 PRO A N 1
ATOM 623 C CA . PRO A 1 81 ? -12.660 -7.856 -14.097 1.00 82.56 81 PRO A CA 1
ATOM 624 C C . PRO A 1 81 ? -11.455 -8.744 -14.433 1.00 82.56 81 PRO A C 1
ATOM 626 O O . PRO A 1 81 ? -10.329 -8.433 -14.031 1.00 82.56 81 PRO A O 1
ATOM 629 N N . ALA A 1 82 ? -11.671 -9.827 -15.185 1.00 86.81 82 ALA A N 1
ATOM 630 C CA . ALA A 1 82 ? -10.616 -10.733 -15.626 1.00 86.81 82 ALA A CA 1
ATOM 631 C C . ALA A 1 82 ? -9.744 -10.105 -16.727 1.00 86.81 82 ALA A C 1
ATOM 633 O O . ALA A 1 82 ? -8.528 -10.326 -16.750 1.00 86.81 82 ALA A O 1
ATOM 634 N N . ASP A 1 83 ? -10.324 -9.276 -17.597 1.00 87.31 83 ASP A N 1
ATOM 635 C CA . ASP A 1 83 ? -9.571 -8.465 -18.561 1.00 87.31 83 ASP A CA 1
ATOM 636 C C . ASP A 1 83 ? -8.816 -7.315 -17.887 1.00 87.31 83 ASP A C 1
ATOM 638 O O . ASP A 1 83 ? -7.701 -6.990 -18.303 1.00 87.31 83 ASP A O 1
ATOM 642 N N . VAL A 1 84 ? -9.389 -6.685 -16.853 1.00 89.56 84 VAL A N 1
ATOM 643 C CA . VAL A 1 84 ? -8.692 -5.641 -16.080 1.00 89.56 84 VAL A CA 1
ATOM 644 C C . VAL A 1 84 ? -7.452 -6.222 -15.398 1.00 89.56 84 VAL A C 1
ATOM 646 O O . VAL A 1 84 ? -6.367 -5.661 -15.560 1.00 89.56 84 VAL A O 1
ATOM 649 N N . LEU A 1 85 ? -7.557 -7.371 -14.715 1.00 90.00 85 LEU A N 1
ATOM 650 C CA . LEU A 1 85 ? -6.377 -7.991 -14.100 1.00 90.00 85 LEU A CA 1
ATOM 651 C C . LEU A 1 85 ? -5.376 -8.505 -15.148 1.00 90.00 85 LEU A C 1
ATOM 653 O O . LEU A 1 85 ? -4.172 -8.335 -14.965 1.00 90.00 85 LEU A O 1
ATOM 657 N N . GLY A 1 86 ? -5.844 -9.045 -16.279 1.00 92.88 86 GLY A N 1
ATOM 658 C CA . GLY A 1 86 ? -4.976 -9.410 -17.405 1.00 92.88 86 GLY A CA 1
ATOM 659 C C . GLY A 1 86 ? -4.158 -8.232 -17.936 1.00 92.88 86 GLY A C 1
ATOM 660 O O . GLY A 1 86 ? -2.952 -8.363 -18.149 1.00 92.88 86 GLY A O 1
ATOM 661 N N . LYS A 1 87 ? -4.780 -7.055 -18.081 1.00 93.69 87 LYS A N 1
ATOM 662 C CA . LYS A 1 87 ? -4.101 -5.809 -18.482 1.00 93.69 87 LYS A CA 1
ATOM 663 C C . LYS A 1 87 ? -3.096 -5.336 -17.428 1.00 93.69 87 LYS A C 1
ATOM 665 O O . LYS A 1 87 ? -2.000 -4.926 -17.800 1.00 93.69 87 LYS A O 1
ATOM 670 N N . ILE A 1 88 ? -3.423 -5.433 -16.137 1.00 93.94 88 ILE A N 1
ATOM 671 C CA . ILE A 1 88 ? -2.482 -5.124 -15.043 1.00 93.94 88 ILE A CA 1
ATOM 672 C C . ILE A 1 88 ? -1.260 -6.054 -15.109 1.00 93.94 88 ILE A C 1
ATOM 674 O O . ILE A 1 88 ? -0.128 -5.577 -15.064 1.00 93.94 88 ILE A O 1
ATOM 678 N N . VAL A 1 89 ? -1.468 -7.361 -15.299 1.00 95.25 89 VAL A N 1
ATOM 679 C CA . VAL A 1 89 ? -0.383 -8.347 -15.443 1.00 95.25 89 VAL A CA 1
ATOM 680 C C . VAL A 1 89 ? 0.452 -8.105 -16.705 1.00 95.25 89 VAL A C 1
ATOM 682 O O . VAL A 1 89 ? 1.676 -8.187 -16.634 1.00 95.25 89 VAL A O 1
ATOM 685 N N . PHE A 1 90 ? -0.168 -7.746 -17.836 1.00 97.00 90 PHE A N 1
ATOM 686 C CA . PHE A 1 90 ? 0.555 -7.352 -19.052 1.00 97.00 90 PHE A CA 1
ATOM 687 C C . PHE A 1 90 ? 1.514 -6.185 -18.776 1.00 97.00 90 PHE A C 1
ATOM 689 O O . PHE A 1 90 ? 2.711 -6.294 -19.041 1.00 97.00 90 PHE A O 1
ATOM 696 N N . TRP A 1 91 ? 1.002 -5.089 -18.206 1.00 96.81 91 TRP A N 1
ATOM 697 C CA . TRP A 1 91 ? 1.808 -3.902 -17.913 1.00 96.81 91 TRP A CA 1
ATOM 698 C C . TRP A 1 91 ? 2.881 -4.167 -16.854 1.00 96.81 91 TRP A C 1
ATOM 700 O O . TRP A 1 91 ? 3.994 -3.669 -16.999 1.00 96.81 91 TRP A O 1
ATOM 710 N N . PHE A 1 92 ? 2.595 -4.988 -15.840 1.00 95.69 92 PHE A N 1
ATOM 711 C CA . PHE A 1 92 ? 3.581 -5.391 -14.836 1.00 95.69 92 PHE A CA 1
ATOM 712 C C . PHE A 1 92 ? 4.741 -6.188 -15.446 1.00 95.69 92 PHE A C 1
ATOM 714 O O . PHE A 1 92 ? 5.901 -5.860 -15.208 1.00 95.69 92 PHE A O 1
ATOM 721 N N . ILE A 1 93 ? 4.455 -7.195 -16.276 1.00 96.94 93 ILE A N 1
ATOM 722 C CA . ILE A 1 93 ? 5.505 -7.992 -16.928 1.00 96.94 93 ILE A CA 1
ATOM 723 C C . ILE A 1 93 ? 6.309 -7.115 -17.896 1.00 96.94 93 ILE A C 1
ATOM 725 O O . ILE A 1 93 ? 7.537 -7.175 -17.895 1.00 96.94 93 ILE A O 1
ATOM 729 N N . LEU A 1 94 ? 5.645 -6.250 -18.668 1.00 97.25 94 LEU A N 1
ATOM 730 C CA . LEU A 1 94 ? 6.323 -5.307 -19.558 1.00 97.25 94 LEU A CA 1
ATOM 731 C C . LEU A 1 94 ? 7.247 -4.349 -18.780 1.00 97.25 94 LEU A C 1
ATOM 733 O O . LEU A 1 94 ? 8.368 -4.107 -19.219 1.00 97.25 94 LEU A O 1
ATOM 737 N N . LEU A 1 95 ? 6.822 -3.867 -17.605 1.00 96.56 95 LEU A N 1
ATOM 738 C CA . LEU A 1 95 ? 7.636 -3.044 -16.699 1.00 96.56 95 LEU A CA 1
ATOM 739 C C . LEU A 1 95 ? 8.874 -3.805 -16.193 1.00 96.56 95 LEU A C 1
ATOM 741 O O . LEU A 1 95 ? 9.973 -3.252 -16.196 1.00 96.56 95 LEU A O 1
ATOM 745 N N . VAL A 1 96 ? 8.720 -5.082 -15.825 1.00 96.94 96 VAL A N 1
ATOM 746 C CA . VAL A 1 96 ? 9.835 -5.956 -15.412 1.00 96.94 96 VAL A CA 1
ATOM 747 C C . VAL A 1 96 ? 10.842 -6.158 -16.548 1.00 96.94 96 VAL A C 1
ATOM 749 O O . VAL A 1 96 ? 12.042 -6.061 -16.305 1.00 96.94 96 VAL A O 1
ATOM 752 N N . PHE A 1 97 ? 10.394 -6.360 -17.792 1.00 97.25 97 PHE A N 1
ATOM 753 C CA . PHE A 1 97 ? 11.290 -6.451 -18.958 1.00 97.25 97 PHE A CA 1
ATOM 754 C C . PHE A 1 97 ? 11.895 -5.103 -19.386 1.00 97.25 97 PHE A C 1
ATOM 756 O O . PHE A 1 97 ? 12.957 -5.081 -20.014 1.00 97.25 97 PHE A O 1
ATOM 763 N N . LEU A 1 98 ? 11.289 -3.975 -19.008 1.00 97.31 98 LEU A N 1
ATOM 764 C CA . LEU A 1 98 ? 11.838 -2.647 -19.283 1.00 97.31 98 LEU A CA 1
ATOM 765 C C . LEU A 1 98 ? 13.114 -2.365 -18.463 1.00 97.31 98 LEU A C 1
ATOM 767 O O . LEU A 1 98 ? 13.958 -1.589 -18.910 1.00 97.31 98 LEU A O 1
ATOM 771 N N . VAL A 1 99 ? 13.313 -3.028 -17.315 1.00 97.38 99 VAL A N 1
ATOM 772 C CA . VAL A 1 99 ? 14.544 -2.927 -16.502 1.00 97.38 99 VAL A CA 1
ATOM 773 C C . VAL A 1 99 ? 15.789 -3.449 -17.246 1.00 97.38 99 VAL A C 1
ATOM 775 O O . VAL A 1 99 ? 16.708 -2.655 -17.461 1.00 97.38 99 VAL A O 1
ATOM 778 N N . PRO A 1 100 ? 15.879 -4.726 -17.686 1.00 97.06 100 PRO A N 1
ATOM 779 C CA . PRO A 1 100 ? 17.025 -5.202 -18.458 1.00 97.06 100 PRO A CA 1
ATOM 780 C C . PRO A 1 100 ? 17.151 -4.492 -19.812 1.00 97.06 100 PRO A C 1
ATOM 782 O O . PRO A 1 100 ? 18.273 -4.272 -20.259 1.00 97.06 100 PRO A O 1
ATOM 785 N N . ALA A 1 101 ? 16.044 -4.062 -20.432 1.00 96.94 101 ALA A N 1
ATOM 786 C CA . ALA A 1 101 ? 16.099 -3.269 -21.659 1.00 96.94 101 ALA A CA 1
ATOM 787 C C . ALA A 1 101 ? 16.803 -1.917 -21.423 1.00 96.94 101 ALA A C 1
ATOM 789 O O . ALA A 1 101 ? 17.776 -1.595 -22.100 1.00 96.94 101 ALA A O 1
ATOM 790 N N . THR A 1 102 ? 16.363 -1.132 -20.434 1.00 97.12 102 THR A N 1
ATOM 791 C CA . THR A 1 102 ? 16.977 0.176 -20.116 1.00 97.12 102 THR A CA 1
ATOM 792 C C . THR A 1 102 ? 18.409 0.051 -19.595 1.00 97.12 102 THR A C 1
ATOM 794 O O . THR A 1 102 ? 19.241 0.896 -19.926 1.00 97.12 102 THR A O 1
ATOM 797 N N . ASN A 1 103 ? 18.742 -1.040 -18.897 1.00 95.81 103 ASN A N 1
ATOM 798 C CA . ASN A 1 103 ? 20.131 -1.404 -18.596 1.00 95.81 103 ASN A CA 1
ATOM 799 C C . ASN A 1 103 ? 20.964 -1.662 -19.864 1.00 95.81 103 ASN A C 1
ATOM 801 O O . ASN A 1 103 ? 22.107 -1.217 -19.922 1.00 95.81 103 ASN A O 1
ATOM 805 N N . ALA A 1 104 ? 20.412 -2.322 -20.889 1.00 95.25 104 ALA A N 1
ATOM 806 C CA . ALA A 1 104 ? 21.109 -2.577 -22.155 1.00 95.25 104 ALA A CA 1
ATOM 807 C C . ALA A 1 104 ? 21.371 -1.303 -22.987 1.00 95.25 104 ALA A C 1
ATOM 809 O O . ALA A 1 104 ? 22.273 -1.303 -23.817 1.00 95.25 104 ALA A O 1
ATOM 810 N N . LEU A 1 105 ? 20.642 -0.207 -22.734 1.00 95.44 105 LEU A N 1
ATOM 811 C CA . LEU A 1 105 ? 20.974 1.136 -23.242 1.00 95.44 105 LEU A CA 1
ATOM 812 C C . LEU A 1 105 ? 21.966 1.911 -22.350 1.00 95.44 105 LEU A C 1
ATOM 814 O O . LEU A 1 105 ? 22.370 3.013 -22.709 1.00 95.44 105 LEU A O 1
ATOM 818 N N . GLY A 1 106 ? 22.299 1.402 -21.160 1.00 93.69 106 GLY A N 1
ATOM 819 C CA . GLY A 1 106 ? 23.088 2.120 -20.153 1.00 93.69 106 GLY A CA 1
ATOM 820 C C . GLY A 1 106 ? 22.311 3.146 -19.310 1.00 93.69 106 GLY A C 1
ATOM 821 O O . GLY A 1 106 ? 22.929 3.881 -18.542 1.00 93.69 106 GLY A O 1
ATOM 822 N N . LEU A 1 107 ? 20.972 3.203 -19.386 1.00 95.94 107 LEU A N 1
ATOM 823 C CA . LEU A 1 107 ? 20.144 4.140 -18.603 1.00 95.94 107 LEU A CA 1
ATOM 824 C C . LEU A 1 107 ? 19.935 3.648 -17.154 1.00 95.94 107 LEU A C 1
ATOM 826 O O . LEU A 1 107 ? 18.810 3.411 -16.709 1.00 95.94 107 LEU A O 1
ATOM 830 N N . THR A 1 108 ? 21.028 3.530 -16.398 1.00 95.00 108 THR A N 1
ATOM 831 C CA . THR A 1 108 ? 21.061 3.026 -15.009 1.00 95.00 108 THR A CA 1
ATOM 832 C C . THR A 1 108 ? 20.165 3.807 -14.041 1.00 95.00 108 THR A C 1
ATOM 834 O O . THR A 1 108 ? 19.555 3.225 -13.147 1.00 95.00 108 THR A O 1
ATOM 837 N N . ALA A 1 109 ? 20.019 5.121 -14.238 1.00 96.56 109 ALA A N 1
ATOM 838 C CA . ALA A 1 109 ? 19.094 5.941 -13.454 1.00 96.56 109 ALA A CA 1
ATOM 839 C C . ALA A 1 109 ? 17.621 5.560 -13.705 1.00 96.56 109 ALA A C 1
ATOM 841 O O . ALA A 1 109 ? 16.819 5.529 -12.772 1.00 96.56 109 ALA A O 1
ATOM 842 N N . VAL A 1 110 ? 17.262 5.224 -14.951 1.00 96.88 110 VAL A N 1
ATOM 843 C CA . VAL A 1 110 ? 15.891 4.830 -15.306 1.00 96.88 110 VAL A CA 1
ATOM 844 C C . VAL A 1 110 ? 15.602 3.415 -14.822 1.00 96.88 110 VAL A C 1
ATOM 846 O O . VAL A 1 110 ? 14.570 3.196 -14.193 1.00 96.88 110 VAL A O 1
ATOM 849 N N . SER A 1 111 ? 16.521 2.468 -15.024 1.00 96.50 111 SER A N 1
ATOM 850 C CA . SER A 1 111 ? 16.356 1.103 -14.512 1.00 96.50 111 SER A CA 1
ATOM 851 C C . SER A 1 111 ? 16.300 1.058 -12.977 1.00 96.50 111 SER A C 1
ATOM 853 O O . SER A 1 111 ? 15.545 0.260 -12.421 1.00 96.50 111 SER A O 1
ATOM 855 N N . GLY A 1 112 ? 17.005 1.957 -12.280 1.00 97.31 112 GLY A N 1
ATOM 856 C CA . GLY A 1 112 ? 16.873 2.166 -10.834 1.00 97.31 112 GLY A CA 1
ATOM 857 C C . GLY A 1 112 ? 15.462 2.598 -10.412 1.00 97.31 112 GLY A C 1
ATOM 858 O O . GLY A 1 112 ? 14.873 1.985 -9.521 1.00 97.31 112 GLY A O 1
ATOM 859 N N . ILE A 1 113 ? 14.880 3.594 -11.092 1.00 97.25 113 ILE A N 1
ATOM 860 C CA . ILE A 1 113 ? 13.495 4.043 -10.845 1.00 97.25 113 ILE A CA 1
ATOM 861 C C . ILE A 1 113 ? 12.493 2.918 -11.147 1.00 97.25 113 ILE A C 1
ATOM 863 O O . ILE A 1 113 ? 11.600 2.659 -10.342 1.00 97.25 113 ILE A O 1
ATOM 867 N N . LEU A 1 114 ? 12.655 2.207 -12.267 1.00 97.31 114 LEU A N 1
ATOM 868 C CA . LEU A 1 114 ? 11.787 1.086 -12.643 1.00 97.31 114 LEU A CA 1
ATOM 869 C C . LEU A 1 114 ? 11.834 -0.049 -11.604 1.00 97.31 114 LEU A C 1
ATOM 871 O O . LEU A 1 114 ? 10.784 -0.559 -11.216 1.00 97.31 114 LEU A O 1
ATOM 875 N N . ASN A 1 115 ? 13.020 -0.393 -11.089 1.00 97.38 115 ASN A N 1
ATOM 876 C CA . ASN A 1 115 ? 13.169 -1.350 -9.987 1.00 97.38 115 ASN A CA 1
ATOM 877 C C . ASN A 1 115 ? 12.445 -0.887 -8.714 1.00 97.38 115 ASN A C 1
ATOM 879 O O . ASN A 1 115 ? 11.759 -1.692 -8.085 1.00 97.38 115 ASN A O 1
ATOM 883 N N . ALA A 1 116 ? 12.533 0.398 -8.354 1.00 96.19 116 ALA A N 1
ATOM 884 C CA . ALA A 1 116 ? 11.797 0.946 -7.213 1.00 96.19 116 ALA A CA 1
ATOM 885 C C . ALA A 1 116 ? 10.270 0.861 -7.413 1.00 96.19 116 ALA A C 1
ATOM 887 O O . ALA A 1 116 ? 9.549 0.488 -6.488 1.00 96.19 116 ALA A O 1
ATOM 888 N N . MET A 1 117 ? 9.767 1.118 -8.628 1.00 96.25 117 MET A N 1
ATOM 889 C CA . MET A 1 117 ? 8.342 0.947 -8.948 1.00 96.25 117 MET A CA 1
ATOM 890 C C . MET A 1 117 ? 7.893 -0.521 -8.885 1.00 96.25 117 MET A C 1
ATOM 892 O O . MET A 1 117 ? 6.799 -0.799 -8.399 1.00 96.25 117 MET A O 1
ATOM 896 N N . ILE A 1 118 ? 8.730 -1.468 -9.318 1.00 96.38 118 ILE A N 1
ATOM 897 C CA . ILE A 1 118 ? 8.451 -2.910 -9.208 1.00 96.38 118 ILE A CA 1
ATOM 898 C C . ILE A 1 118 ? 8.433 -3.351 -7.737 1.00 96.38 118 ILE A C 1
ATOM 900 O O . ILE A 1 118 ? 7.507 -4.049 -7.323 1.00 96.38 118 ILE A O 1
ATOM 904 N N . ALA A 1 119 ? 9.398 -2.898 -6.931 1.00 96.06 119 ALA A N 1
ATOM 905 C CA . ALA A 1 119 ? 9.473 -3.186 -5.497 1.00 96.06 119 ALA A CA 1
ATOM 906 C C . ALA A 1 119 ? 8.305 -2.588 -4.687 1.00 96.06 119 ALA A C 1
ATOM 908 O O . ALA A 1 119 ? 7.976 -3.094 -3.618 1.00 96.06 119 ALA A O 1
ATOM 909 N N . TYR A 1 120 ? 7.645 -1.547 -5.203 1.00 96.00 120 TYR A N 1
ATOM 910 C CA . TYR A 1 120 ? 6.473 -0.926 -4.582 1.00 96.00 120 TYR A CA 1
ATOM 911 C C . TYR A 1 120 ? 5.164 -1.714 -4.800 1.00 96.00 120 TYR A C 1
ATOM 913 O O . TYR A 1 120 ? 4.248 -1.643 -3.980 1.00 96.00 120 TYR A O 1
ATOM 921 N N . ILE A 1 121 ? 5.053 -2.504 -5.875 1.00 95.31 121 ILE A N 1
ATOM 922 C CA . ILE A 1 121 ? 3.814 -3.225 -6.230 1.00 95.31 121 ILE A CA 1
ATOM 923 C C . ILE A 1 121 ? 3.364 -4.258 -5.171 1.00 95.31 121 ILE A C 1
ATOM 925 O O . ILE A 1 121 ? 2.164 -4.288 -4.875 1.00 95.31 121 ILE A O 1
ATOM 929 N N . PRO A 1 122 ? 4.252 -5.052 -4.535 1.00 95.50 122 PRO A N 1
ATOM 9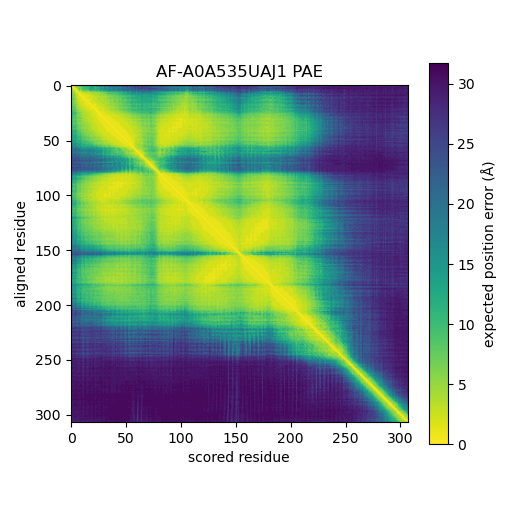30 C CA . PRO A 1 122 ? 3.891 -5.883 -3.384 1.00 95.50 122 PRO A CA 1
ATOM 931 C C . PRO A 1 122 ? 3.219 -5.092 -2.254 1.00 95.50 122 PRO A C 1
ATOM 933 O O . PRO A 1 122 ? 2.198 -5.529 -1.723 1.00 95.50 122 PRO A O 1
ATOM 936 N N . ASN A 1 123 ? 3.723 -3.898 -1.939 1.00 96.81 123 ASN A N 1
ATOM 937 C CA . ASN A 1 123 ? 3.172 -3.061 -0.875 1.00 96.81 123 ASN A CA 1
ATOM 938 C C . ASN A 1 123 ? 1.775 -2.528 -1.231 1.00 96.81 123 ASN A C 1
ATOM 940 O O . ASN A 1 123 ? 0.883 -2.518 -0.384 1.00 96.81 123 ASN A O 1
ATOM 944 N N . VAL A 1 124 ? 1.546 -2.153 -2.497 1.00 96.69 124 VAL A N 1
ATOM 945 C CA . VAL A 1 124 ? 0.211 -1.773 -3.001 1.00 96.69 124 VAL A CA 1
ATOM 946 C C . VAL A 1 124 ? -0.777 -2.937 -2.869 1.00 96.69 124 VAL A C 1
ATOM 948 O O . VAL A 1 124 ? -1.916 -2.732 -2.447 1.00 96.69 124 VAL A O 1
ATOM 951 N N . PHE A 1 125 ? -0.352 -4.168 -3.173 1.00 95.88 125 PHE A N 1
ATOM 952 C CA . PHE A 1 125 ? -1.187 -5.358 -2.989 1.00 95.88 125 PHE A CA 1
ATOM 953 C C . PHE A 1 125 ? -1.533 -5.595 -1.508 1.00 95.88 125 PHE A C 1
ATOM 955 O O . PHE A 1 125 ? -2.702 -5.824 -1.186 1.00 95.88 125 PHE A O 1
ATOM 962 N N . VAL A 1 126 ? -0.559 -5.469 -0.598 1.00 97.81 126 VAL A N 1
ATOM 963 C CA . VAL A 1 126 ? -0.796 -5.569 0.854 1.00 97.81 126 VAL A CA 1
ATOM 964 C C . VAL A 1 126 ? -1.738 -4.462 1.341 1.00 97.81 126 VAL A C 1
ATOM 966 O O . VAL A 1 126 ? -2.669 -4.757 2.086 1.00 97.81 126 VAL A O 1
ATOM 969 N N . ALA A 1 127 ? -1.582 -3.218 0.880 1.00 97.62 127 ALA A N 1
ATOM 970 C CA . ALA A 1 127 ? -2.477 -2.113 1.230 1.00 97.62 127 ALA A CA 1
ATOM 971 C C . ALA A 1 127 ? -3.935 -2.382 0.805 1.00 97.62 127 ALA A C 1
ATOM 973 O O . ALA A 1 127 ? -4.859 -2.194 1.598 1.00 97.62 127 ALA A O 1
ATOM 974 N N . ILE A 1 128 ? -4.153 -2.887 -0.417 1.00 96.31 128 ILE A N 1
ATOM 975 C CA . ILE A 1 128 ? -5.486 -3.281 -0.908 1.00 96.31 128 ILE A CA 1
ATOM 976 C C . ILE A 1 128 ? -6.065 -4.430 -0.066 1.00 96.31 128 ILE A C 1
ATOM 978 O O . ILE A 1 128 ? -7.240 -4.386 0.308 1.00 96.31 128 ILE A O 1
ATOM 982 N N . LEU A 1 129 ? -5.251 -5.433 0.274 1.00 97.25 129 LEU A N 1
ATOM 983 C CA . LEU A 1 129 ? -5.662 -6.565 1.108 1.00 97.25 129 LEU A CA 1
ATOM 984 C C . LEU A 1 129 ? -6.040 -6.125 2.534 1.00 97.25 129 LEU A C 1
ATOM 986 O O . LEU A 1 129 ? -7.062 -6.569 3.058 1.00 97.25 129 LEU A O 1
ATOM 990 N N . VAL A 1 130 ? -5.268 -5.216 3.138 1.00 97.50 130 VAL A N 1
ATOM 991 C CA . VAL A 1 130 ? -5.551 -4.626 4.457 1.00 97.50 130 VAL A CA 1
ATOM 992 C C . VAL A 1 130 ? -6.855 -3.828 4.442 1.00 97.50 130 VAL A C 1
ATOM 994 O O . VAL A 1 130 ? -7.666 -3.994 5.351 1.00 97.50 130 VAL A O 1
ATOM 997 N N . LEU A 1 131 ? -7.117 -3.021 3.407 1.00 97.38 131 LEU A N 1
ATOM 998 C CA . LEU A 1 131 ? -8.401 -2.319 3.265 1.00 97.38 131 LEU A CA 1
ATOM 999 C C . LEU A 1 131 ? -9.574 -3.299 3.111 1.00 97.38 131 LEU A C 1
ATOM 1001 O O . LEU A 1 131 ? -10.615 -3.130 3.751 1.00 97.38 131 LEU A O 1
ATOM 1005 N N . PHE A 1 132 ? -9.414 -4.350 2.303 1.00 95.69 132 PHE A N 1
ATOM 1006 C CA . PHE A 1 132 ? -10.448 -5.367 2.109 1.00 95.69 132 PHE A CA 1
ATOM 1007 C C . PHE A 1 132 ? -10.781 -6.100 3.420 1.00 95.69 132 PHE A C 1
ATOM 1009 O O . PHE A 1 132 ? -11.934 -6.094 3.856 1.00 95.69 132 PHE A O 1
ATOM 1016 N N . LEU A 1 133 ? -9.774 -6.653 4.102 1.00 96.88 133 LEU A N 1
ATOM 1017 C CA . LEU A 1 133 ? -9.956 -7.338 5.387 1.00 96.88 133 LEU A CA 1
ATOM 1018 C C . LEU A 1 133 ? -10.444 -6.381 6.487 1.00 96.88 133 LEU A C 1
ATOM 1020 O O . LEU A 1 133 ? -11.317 -6.742 7.275 1.00 96.88 133 LEU A O 1
ATOM 1024 N N . GLY A 1 134 ? -9.947 -5.143 6.503 1.00 97.50 134 GLY A N 1
ATOM 1025 C CA . GLY A 1 134 ? -10.354 -4.101 7.443 1.00 97.50 134 GLY A CA 1
ATOM 1026 C C . GLY A 1 134 ? -11.818 -3.691 7.295 1.00 97.50 134 GLY A C 1
ATOM 1027 O O . GLY A 1 134 ? -12.511 -3.549 8.299 1.00 97.50 134 GLY A O 1
ATOM 1028 N N . THR A 1 135 ? -12.335 -3.567 6.067 1.00 95.75 135 THR A N 1
ATOM 1029 C CA . THR A 1 135 ? -13.771 -3.293 5.847 1.00 95.75 135 THR A CA 1
ATOM 1030 C C . THR A 1 135 ? -14.652 -4.481 6.240 1.00 95.75 135 THR A C 1
ATOM 1032 O O . THR A 1 135 ? -15.719 -4.274 6.821 1.00 95.75 135 THR A O 1
ATOM 1035 N N . LEU A 1 136 ? -14.204 -5.721 6.004 1.00 96.19 136 LEU A N 1
ATOM 1036 C CA . LEU A 1 136 ? -14.905 -6.929 6.450 1.00 96.19 136 LEU A CA 1
ATOM 1037 C C . LEU A 1 136 ? -14.980 -7.000 7.986 1.00 96.19 136 LEU A C 1
ATOM 1039 O O . LEU A 1 136 ? -16.070 -7.167 8.537 1.00 96.19 136 LEU A O 1
ATOM 1043 N N . ALA A 1 137 ? -13.854 -6.784 8.673 1.00 97.44 137 ALA A N 1
ATOM 1044 C CA . ALA A 1 137 ? -13.788 -6.718 10.132 1.00 97.44 137 ALA A CA 1
ATOM 1045 C C . ALA A 1 137 ? -14.628 -5.560 10.703 1.00 97.44 137 ALA A C 1
ATOM 1047 O O . ALA A 1 137 ? -15.370 -5.755 11.666 1.00 97.44 137 ALA A O 1
ATOM 1048 N N . ALA A 1 138 ? -14.576 -4.376 10.083 1.00 97.31 138 ALA A N 1
ATOM 1049 C CA . ALA A 1 138 ? -15.361 -3.213 10.493 1.00 97.31 138 ALA A CA 1
ATOM 1050 C C . ALA A 1 138 ? -16.872 -3.468 10.422 1.00 97.31 138 ALA A C 1
ATOM 1052 O O . ALA A 1 138 ? -17.598 -3.062 11.326 1.00 97.31 138 ALA A O 1
ATOM 1053 N N . ASN A 1 139 ? -17.349 -4.143 9.370 1.00 96.00 139 ASN A N 1
ATOM 1054 C CA . ASN A 1 139 ? -18.759 -4.517 9.247 1.00 96.00 139 ASN A CA 1
ATOM 1055 C C . ASN A 1 139 ? -19.144 -5.562 10.314 1.00 96.00 139 ASN A C 1
ATOM 1057 O O . ASN A 1 139 ? -20.104 -5.351 11.048 1.00 96.00 139 ASN A O 1
ATOM 1061 N N . PHE A 1 140 ? -18.353 -6.632 10.463 1.00 97.44 140 PHE A N 1
ATOM 1062 C CA . PHE A 1 140 ? -18.603 -7.704 11.437 1.00 97.44 140 PHE A CA 1
ATOM 1063 C C . PHE A 1 140 ? -18.681 -7.188 12.885 1.00 97.44 140 PHE A C 1
ATOM 1065 O O . PHE A 1 140 ? -19.638 -7.484 13.601 1.00 97.44 140 PHE A O 1
ATOM 1072 N N . VAL A 1 141 ? -17.722 -6.356 13.306 1.00 97.94 141 VAL A N 1
ATOM 1073 C CA . VAL A 1 141 ? -17.734 -5.755 14.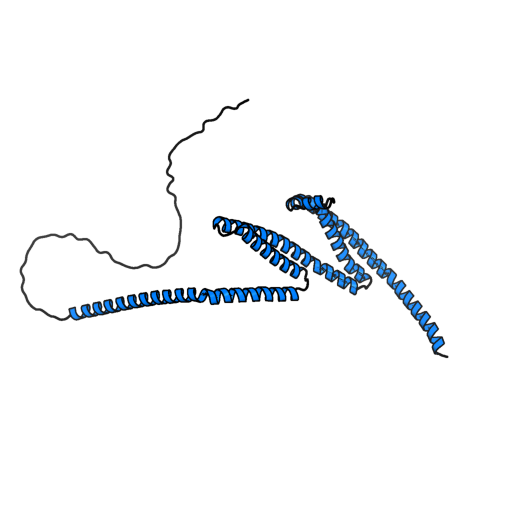650 1.00 97.94 141 VAL A CA 1
ATOM 1074 C C . VAL A 1 141 ? -18.890 -4.764 14.805 1.00 97.94 141 VAL A C 1
ATOM 1076 O O . VAL A 1 141 ? -19.530 -4.749 15.854 1.00 97.94 141 VAL A O 1
ATOM 1079 N N . ALA A 1 142 ? -19.218 -3.973 13.778 1.00 97.12 142 ALA A N 1
ATOM 1080 C CA . ALA A 1 142 ? -20.367 -3.069 13.828 1.00 97.12 142 ALA A CA 1
ATOM 1081 C C . ALA A 1 142 ? -21.699 -3.817 13.991 1.00 97.12 142 ALA A C 1
ATOM 1083 O O . ALA A 1 142 ? -22.574 -3.351 14.722 1.00 97.12 142 ALA A O 1
ATOM 1084 N N . ASP A 1 143 ? -21.852 -4.980 13.360 1.00 96.25 143 ASP A N 1
ATOM 1085 C CA . ASP A 1 143 ? -23.058 -5.799 13.474 1.00 96.25 143 ASP A CA 1
ATOM 1086 C C . ASP A 1 143 ? -23.167 -6.467 14.858 1.00 96.25 143 ASP A C 1
ATOM 1088 O O . ASP A 1 143 ? -24.250 -6.451 15.449 1.00 96.25 143 ASP A O 1
ATOM 1092 N N . ILE A 1 144 ? -22.048 -6.926 15.441 1.00 96.81 144 ILE A N 1
ATOM 1093 C CA . ILE A 1 144 ? -21.983 -7.364 16.851 1.00 96.81 144 ILE A CA 1
ATOM 1094 C C . ILE A 1 144 ? -22.378 -6.221 17.795 1.00 96.81 144 ILE A C 1
ATOM 1096 O O . ILE A 1 144 ? -23.245 -6.402 18.649 1.00 96.81 144 ILE A O 1
ATOM 1100 N N . VAL A 1 145 ? -21.781 -5.034 17.629 1.00 96.81 145 VAL A N 1
ATOM 1101 C CA . VAL A 1 145 ? -22.062 -3.856 18.468 1.00 96.81 145 VAL A CA 1
ATOM 1102 C C . VAL A 1 145 ? -23.522 -3.420 18.339 1.00 96.81 145 VAL A C 1
ATOM 1104 O O . VAL A 1 145 ? -24.139 -3.082 19.351 1.00 96.81 145 VAL A O 1
ATOM 1107 N N . ARG A 1 146 ? -24.117 -3.470 17.137 1.00 95.75 146 ARG A N 1
ATOM 1108 C CA . ARG A 1 146 ? -25.550 -3.185 16.951 1.00 95.75 146 ARG A CA 1
ATOM 1109 C C . ARG A 1 146 ? -26.419 -4.209 17.682 1.00 95.75 146 ARG A C 1
ATOM 1111 O O . ARG A 1 146 ? -27.397 -3.818 18.309 1.00 95.75 146 ARG A O 1
ATOM 1118 N N . GLY A 1 147 ? -26.057 -5.492 17.624 1.00 94.19 147 GLY A N 1
ATOM 1119 C CA . GLY A 1 147 ? -26.758 -6.563 18.333 1.00 94.19 147 GLY A CA 1
ATOM 1120 C C . GLY A 1 147 ? -26.748 -6.363 19.849 1.00 94.19 147 GLY A C 1
ATOM 1121 O O . GLY A 1 147 ? -27.812 -6.282 20.461 1.00 94.19 147 GLY A O 1
ATOM 1122 N N . THR A 1 148 ? -25.565 -6.214 20.450 1.00 94.56 148 THR A N 1
ATOM 1123 C CA . THR A 1 148 ? -25.419 -6.109 21.913 1.00 94.56 148 THR A CA 1
ATOM 1124 C C . THR A 1 148 ? -26.050 -4.839 22.485 1.00 94.56 148 THR A C 1
ATOM 1126 O O . THR A 1 148 ? -26.743 -4.903 23.502 1.00 94.56 148 THR A O 1
ATOM 1129 N N . THR A 1 149 ? -25.880 -3.691 21.821 1.00 94.00 149 THR A N 1
ATOM 1130 C CA . THR A 1 149 ? -26.493 -2.425 22.267 1.00 94.00 149 THR A CA 1
ATOM 1131 C C . THR A 1 149 ? -28.012 -2.411 22.090 1.00 94.00 149 THR A C 1
ATOM 1133 O O . THR A 1 149 ? -28.703 -1.832 22.929 1.00 94.00 149 THR A O 1
ATOM 1136 N N . ALA A 1 150 ? -28.552 -3.101 21.075 1.00 92.06 150 ALA A N 1
ATOM 1137 C CA . ALA A 1 150 ? -29.993 -3.301 20.931 1.00 92.06 150 ALA A CA 1
ATOM 1138 C C . ALA A 1 150 ? -30.561 -4.197 22.043 1.00 92.06 150 ALA A C 1
ATOM 1140 O O . ALA A 1 150 ? -31.556 -3.827 22.661 1.00 92.06 150 ALA A O 1
ATOM 1141 N N . THR A 1 151 ? -29.914 -5.325 22.366 1.00 92.38 151 THR A N 1
ATOM 1142 C CA . THR A 1 151 ? -30.368 -6.204 23.464 1.00 92.38 151 THR A CA 1
ATOM 1143 C C . THR A 1 151 ? -30.243 -5.561 24.845 1.00 92.38 151 THR A C 1
ATOM 1145 O O . THR A 1 151 ? -31.038 -5.863 25.728 1.00 92.38 151 THR A O 1
ATOM 1148 N N . ALA A 1 152 ? -29.274 -4.661 25.037 1.00 91.31 152 ALA A N 1
ATOM 1149 C CA . ALA A 1 152 ? -29.099 -3.922 26.287 1.00 91.31 152 ALA A CA 1
ATOM 1150 C C . ALA A 1 152 ? -30.011 -2.680 26.404 1.00 91.31 152 ALA A C 1
ATOM 1152 O O . ALA A 1 152 ? -30.069 -2.074 27.471 1.00 91.31 152 ALA A O 1
ATOM 1153 N N . ASN A 1 153 ? -30.709 -2.292 25.326 1.00 88.38 153 ASN A N 1
ATOM 1154 C CA . ASN A 1 153 ? -31.562 -1.099 25.248 1.00 88.38 153 ASN A CA 1
ATOM 1155 C C . ASN A 1 153 ? -30.844 0.219 25.640 1.00 88.38 153 ASN A C 1
ATOM 1157 O O . ASN A 1 153 ? -31.440 1.111 26.246 1.00 88.38 153 ASN A O 1
ATOM 1161 N N . VAL A 1 154 ? -29.548 0.349 25.314 1.00 88.31 154 VAL A N 1
ATOM 1162 C CA . VAL A 1 154 ? -28.728 1.518 25.694 1.00 88.31 154 VAL A CA 1
ATOM 1163 C C . VAL A 1 154 ? -28.502 2.445 24.499 1.00 88.31 154 VAL A C 1
ATOM 1165 O O . VAL A 1 154 ? -27.714 2.153 23.599 1.00 88.31 154 VAL A O 1
ATOM 1168 N N . GLY A 1 155 ? -29.152 3.611 24.520 1.00 88.44 155 GLY A N 1
ATOM 1169 C CA . GLY A 1 155 ? -28.972 4.659 23.512 1.00 88.44 155 GLY A CA 1
ATOM 1170 C C . GLY A 1 155 ? -29.465 4.252 22.117 1.00 88.44 155 GLY A C 1
ATOM 1171 O O . GLY A 1 155 ? -30.498 3.607 21.979 1.00 88.44 155 GLY A O 1
ATOM 1172 N N . ASN A 1 156 ? -28.740 4.655 21.068 1.00 93.12 156 ASN A N 1
ATOM 1173 C CA . ASN A 1 156 ? -29.049 4.287 19.683 1.00 93.12 156 ASN A CA 1
ATOM 1174 C C . ASN A 1 156 ? -28.006 3.280 19.157 1.00 93.12 156 ASN A C 1
ATOM 1176 O O . ASN A 1 156 ? -26.873 3.690 18.872 1.00 93.12 156 ASN A O 1
ATOM 1180 N N . PRO A 1 157 ? -28.372 1.998 18.957 1.00 93.56 157 PRO A N 1
ATOM 1181 C CA . PRO A 1 157 ? -27.452 0.952 18.504 1.00 93.56 157 PRO A CA 1
ATOM 1182 C C . PRO A 1 157 ? -26.691 1.274 17.217 1.00 93.56 157 PRO A C 1
ATOM 1184 O O . PRO A 1 157 ? -25.534 0.886 17.050 1.00 93.56 157 PRO A O 1
ATOM 1187 N N . ASN A 1 158 ? -27.310 2.027 16.304 1.00 94.56 158 ASN A N 1
ATOM 1188 C CA . ASN A 1 158 ? -26.688 2.388 15.033 1.00 94.56 158 ASN A CA 1
ATOM 1189 C C . ASN A 1 158 ? -25.566 3.420 15.194 1.00 94.56 158 ASN A C 1
ATOM 1191 O O . ASN A 1 158 ? -24.646 3.431 14.380 1.00 94.56 158 ASN A O 1
ATOM 1195 N N . ILE A 1 159 ? -25.602 4.259 16.235 1.00 95.94 159 ILE A N 1
ATOM 1196 C CA . ILE A 1 159 ? -24.529 5.226 16.505 1.00 95.94 159 ILE A CA 1
ATOM 1197 C C . ILE A 1 159 ? -23.281 4.481 16.987 1.00 95.94 159 ILE A C 1
ATOM 1199 O O . ILE A 1 159 ? -22.221 4.636 16.385 1.00 95.94 159 ILE A O 1
ATOM 1203 N N . PHE A 1 160 ? -23.410 3.605 17.989 1.00 94.94 160 PHE A N 1
ATOM 1204 C CA . PHE A 1 160 ? -22.291 2.792 18.481 1.00 94.94 160 PHE A CA 1
ATOM 1205 C C . PHE A 1 160 ? -21.709 1.883 17.390 1.00 94.94 160 PHE A C 1
ATOM 1207 O O . PHE A 1 160 ? -20.491 1.847 17.204 1.00 94.94 160 PHE A O 1
ATOM 1214 N N . ALA A 1 161 ? -22.569 1.217 16.612 1.00 96.19 161 ALA A N 1
ATOM 1215 C CA . ALA A 1 161 ? -22.153 0.394 15.480 1.00 96.19 161 ALA A CA 1
ATOM 1216 C C . ALA A 1 161 ? -21.375 1.203 14.428 1.00 96.19 161 ALA A C 1
ATOM 1218 O O . ALA A 1 161 ? -20.316 0.770 13.978 1.00 96.19 161 ALA A O 1
ATOM 1219 N N . ASN A 1 162 ? -21.853 2.398 14.066 1.00 96.19 162 ASN A N 1
ATOM 1220 C CA . ASN A 1 162 ? -21.169 3.258 13.100 1.00 96.19 162 ASN A CA 1
ATOM 1221 C C . ASN A 1 162 ? -19.845 3.815 13.643 1.00 96.19 162 ASN A C 1
ATOM 1223 O O . ASN A 1 162 ? -18.879 3.872 12.887 1.00 96.19 162 ASN A O 1
ATOM 1227 N N . ILE A 1 163 ? -19.761 4.173 14.930 1.00 96.06 163 ILE A N 1
ATOM 1228 C CA . ILE A 1 163 ? -18.501 4.598 15.567 1.00 96.06 163 ILE A CA 1
ATOM 1229 C C . ILE A 1 163 ? -17.465 3.471 15.490 1.00 96.06 163 ILE A C 1
ATOM 1231 O O . ILE A 1 163 ? -16.359 3.702 15.004 1.00 96.06 163 ILE A O 1
ATOM 1235 N N . ALA A 1 164 ? -17.829 2.242 15.877 1.00 96.56 164 ALA A N 1
ATOM 1236 C CA . ALA A 1 164 ? -16.943 1.081 15.768 1.00 96.56 164 ALA A CA 1
ATOM 1237 C C . ALA A 1 164 ? -16.510 0.825 14.311 1.00 96.56 164 ALA A C 1
ATOM 1239 O O . ALA A 1 164 ? -15.326 0.620 14.036 1.00 96.56 164 ALA A O 1
ATOM 1240 N N . ARG A 1 165 ? -17.451 0.918 13.362 1.00 97.19 165 ARG A N 1
ATOM 1241 C CA . ARG A 1 165 ? -17.195 0.745 11.925 1.00 97.19 165 ARG A CA 1
ATOM 1242 C C . ARG A 1 165 ? -16.189 1.760 11.382 1.00 97.19 165 ARG A C 1
ATOM 1244 O O . ARG A 1 165 ? -15.230 1.376 10.716 1.00 97.19 165 ARG A O 1
ATOM 1251 N N . TYR A 1 166 ? -16.401 3.049 11.651 1.00 97.06 166 TYR A N 1
ATOM 1252 C CA . TYR A 1 166 ? -15.523 4.115 11.163 1.00 97.06 166 TYR A CA 1
ATOM 1253 C C . TYR A 1 166 ? -14.174 4.133 11.881 1.00 97.06 166 TYR A C 1
ATOM 1255 O O . TYR A 1 166 ? -13.170 4.403 11.227 1.00 97.06 166 TYR A O 1
ATOM 1263 N N . ALA A 1 167 ? -14.116 3.763 13.165 1.00 95.75 167 ALA A N 1
ATOM 1264 C CA . ALA A 1 167 ? -12.850 3.556 13.861 1.00 95.75 167 ALA A CA 1
ATOM 1265 C C . ALA A 1 167 ? -12.017 2.467 13.166 1.00 95.75 167 ALA A C 1
ATOM 1267 O O . ALA A 1 167 ? -10.903 2.745 12.728 1.00 95.75 167 ALA A O 1
ATOM 1268 N N . ILE A 1 168 ? -12.565 1.259 12.976 1.00 97.06 168 ILE A N 1
ATOM 1269 C CA . ILE A 1 168 ? -11.830 0.134 12.368 1.00 97.06 168 ILE A CA 1
ATOM 1270 C C . ILE A 1 168 ? -11.430 0.438 10.915 1.00 97.06 168 ILE A C 1
ATOM 1272 O O . ILE A 1 168 ? -10.297 0.153 10.531 1.00 97.06 168 ILE A O 1
ATOM 1276 N N . MET A 1 169 ? -12.299 1.074 10.118 1.00 97.25 169 MET A N 1
ATOM 1277 C CA . MET A 1 169 ? -11.915 1.523 8.769 1.00 97.25 169 MET A CA 1
ATOM 1278 C C . MET A 1 169 ? -10.836 2.617 8.799 1.00 97.25 169 MET A C 1
ATOM 1280 O O . MET A 1 169 ? -9.985 2.632 7.916 1.00 97.25 169 MET A O 1
ATOM 1284 N N . GLY A 1 170 ? -10.819 3.486 9.815 1.00 95.31 170 GLY A N 1
ATOM 1285 C CA . GLY A 1 170 ? -9.750 4.460 10.043 1.00 95.31 170 GLY A CA 1
ATOM 1286 C C . GLY A 1 170 ? -8.404 3.796 10.348 1.00 95.31 170 GLY A C 1
ATOM 1287 O O . GLY A 1 170 ? -7.414 4.106 9.691 1.00 95.31 170 GLY A O 1
ATOM 1288 N N . PHE A 1 171 ? -8.369 2.825 11.268 1.00 94.56 171 PHE A N 1
ATOM 1289 C CA . PHE A 1 171 ? -7.166 2.024 11.540 1.00 94.56 171 PHE A CA 1
ATOM 1290 C C . PHE A 1 171 ? -6.688 1.270 10.287 1.00 94.56 171 PHE A C 1
ATOM 1292 O O . PHE A 1 171 ? -5.509 1.335 9.949 1.00 94.56 171 PHE A O 1
ATOM 1299 N N . ALA A 1 172 ? -7.593 0.611 9.555 1.00 96.69 172 ALA A N 1
ATOM 1300 C CA . ALA A 1 172 ? -7.249 -0.089 8.316 1.00 96.69 172 ALA A CA 1
ATOM 1301 C C . ALA A 1 172 ? -6.715 0.862 7.230 1.00 96.69 172 ALA A C 1
ATOM 1303 O O . ALA A 1 172 ? -5.783 0.506 6.511 1.00 96.69 172 ALA A O 1
ATOM 1304 N N . ALA A 1 173 ? -7.258 2.081 7.132 1.00 95.88 173 ALA A N 1
ATOM 1305 C CA . ALA A 1 173 ? -6.753 3.109 6.228 1.00 95.88 173 ALA A CA 1
ATOM 1306 C C . ALA A 1 173 ? -5.358 3.609 6.634 1.00 95.88 173 ALA A C 1
ATOM 1308 O O . ALA A 1 173 ? -4.504 3.745 5.764 1.00 95.88 173 ALA A O 1
ATOM 1309 N N . LEU A 1 174 ? -5.089 3.824 7.927 1.00 94.25 174 LEU A N 1
ATOM 1310 C CA . LEU A 1 174 ? -3.755 4.207 8.409 1.00 94.25 174 LEU A CA 1
ATOM 1311 C C . LEU A 1 174 ? -2.704 3.133 8.091 1.00 94.25 174 LEU A C 1
ATOM 1313 O O . LEU A 1 174 ? -1.665 3.460 7.524 1.00 94.25 174 LEU A O 1
ATOM 1317 N N . ILE A 1 175 ? -3.004 1.857 8.362 1.00 95.06 175 ILE A N 1
ATOM 1318 C CA . ILE A 1 175 ? -2.108 0.736 8.027 1.00 95.06 175 ILE A CA 1
ATOM 1319 C C . ILE A 1 175 ? -1.909 0.647 6.503 1.00 95.06 175 ILE A C 1
ATOM 1321 O O . ILE A 1 175 ? -0.795 0.442 6.031 1.00 95.06 175 ILE A O 1
ATOM 1325 N N . ALA A 1 176 ? -2.957 0.853 5.700 1.00 96.62 176 ALA A N 1
ATOM 1326 C CA . ALA A 1 176 ? -2.824 0.873 4.244 1.00 96.62 176 ALA A CA 1
ATOM 1327 C C . ALA A 1 176 ? -1.954 2.043 3.739 1.00 96.62 176 ALA A C 1
ATOM 1329 O O . ALA A 1 176 ? -1.165 1.850 2.817 1.00 96.62 176 ALA A O 1
ATOM 1330 N N . LEU A 1 177 ? -2.041 3.231 4.347 1.00 96.12 177 LEU A N 1
ATOM 1331 C CA . LEU A 1 177 ? -1.187 4.382 4.019 1.00 96.12 177 LEU A CA 1
ATOM 1332 C C . LEU A 1 177 ? 0.281 4.163 4.433 1.00 96.12 177 LEU A C 1
ATOM 1334 O O . LEU A 1 177 ? 1.184 4.574 3.700 1.00 96.12 177 LEU A O 1
ATOM 1338 N N . GLU A 1 178 ? 0.526 3.474 5.554 1.00 94.75 178 GLU A N 1
ATOM 1339 C CA . GLU A 1 178 ? 1.863 3.022 5.962 1.00 94.75 178 GLU A CA 1
ATOM 1340 C C . GLU A 1 178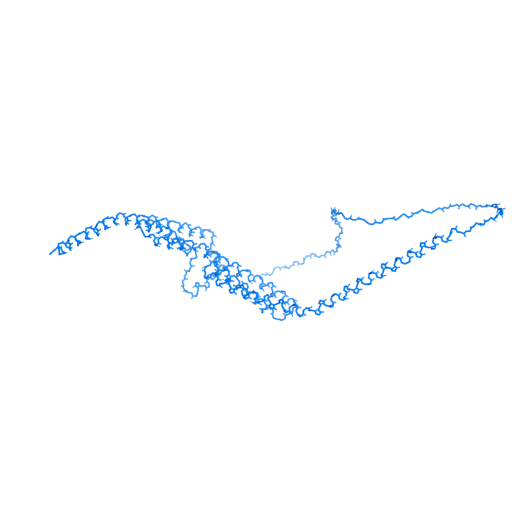 ? 2.447 2.034 4.939 1.00 94.75 178 GLU A C 1
ATOM 1342 O O . GLU A 1 178 ? 3.580 2.211 4.490 1.00 94.75 178 GLU A O 1
ATOM 1347 N N . GLN A 1 179 ? 1.666 1.044 4.494 1.00 95.88 179 GLN A N 1
ATOM 1348 C CA . GLN A 1 179 ? 2.084 0.099 3.448 1.00 95.88 179 GLN A CA 1
ATOM 1349 C C . GLN A 1 179 ? 2.387 0.823 2.125 1.00 95.88 179 GLN A C 1
ATOM 1351 O O . GLN A 1 179 ? 3.432 0.590 1.522 1.00 95.88 179 GLN A O 1
ATOM 1356 N N . LEU A 1 180 ? 1.560 1.796 1.723 1.00 96.75 180 LEU A N 1
ATOM 1357 C CA . LEU A 1 180 ? 1.829 2.686 0.581 1.00 96.75 180 LEU A CA 1
ATOM 1358 C C . LEU A 1 180 ? 3.020 3.650 0.803 1.00 96.75 180 LEU A C 1
ATOM 1360 O O . LEU A 1 180 ? 3.310 4.470 -0.064 1.00 96.75 180 LEU A O 1
ATOM 1364 N N . GLN A 1 181 ? 3.723 3.573 1.939 1.00 94.94 181 GLN A N 1
ATOM 1365 C CA . GLN A 1 181 ? 4.899 4.388 2.275 1.00 94.94 181 GLN A CA 1
ATOM 1366 C C . GLN A 1 181 ? 4.650 5.905 2.157 1.00 94.94 181 GLN A C 1
ATOM 1368 O O . GLN A 1 181 ? 5.575 6.690 1.929 1.00 94.94 181 GLN A O 1
ATOM 1373 N N . ILE A 1 182 ? 3.406 6.346 2.373 1.00 93.06 182 ILE A N 1
ATOM 1374 C CA . ILE A 1 182 ? 3.019 7.761 2.309 1.00 93.06 182 ILE A CA 1
ATOM 1375 C C . ILE A 1 182 ? 3.432 8.434 3.622 1.00 93.06 182 ILE A C 1
ATOM 1377 O O . ILE A 1 182 ? 2.652 8.552 4.563 1.00 93.06 182 ILE A O 1
ATOM 1381 N N . ALA A 1 183 ? 4.703 8.841 3.682 1.00 93.06 183 ALA A N 1
ATOM 1382 C CA . ALA A 1 183 ? 5.350 9.443 4.849 1.00 93.06 183 ALA A CA 1
ATOM 1383 C C . ALA A 1 183 ? 5.130 8.643 6.161 1.00 93.06 183 ALA A C 1
ATOM 1385 O O . ALA A 1 183 ? 4.630 9.202 7.142 1.00 93.06 183 ALA A O 1
ATOM 1386 N N . PRO A 1 184 ? 5.530 7.353 6.226 1.00 93.75 184 PRO A N 1
ATOM 1387 C CA . PRO A 1 184 ? 5.231 6.469 7.357 1.00 93.75 184 PRO A CA 1
ATOM 1388 C C . PRO A 1 184 ? 5.780 7.001 8.688 1.00 93.75 184 PRO A C 1
ATOM 1390 O O . PRO A 1 184 ? 5.138 6.850 9.719 1.00 93.75 184 PRO A O 1
ATOM 1393 N N . ALA A 1 185 ? 6.908 7.721 8.675 1.00 95.44 185 ALA A N 1
ATOM 1394 C CA . ALA A 1 185 ? 7.422 8.406 9.860 1.00 95.44 185 ALA A CA 1
ATOM 1395 C C . ALA A 1 185 ? 6.440 9.462 10.411 1.00 95.44 185 ALA A C 1
ATOM 1397 O O . ALA A 1 185 ? 6.229 9.524 11.619 1.00 95.44 185 ALA A O 1
ATOM 1398 N N . LEU A 1 186 ? 5.798 10.260 9.546 1.00 95.25 186 LEU A N 1
ATOM 1399 C CA . LEU A 1 186 ? 4.802 11.251 9.970 1.00 95.25 186 LEU A CA 1
ATOM 1400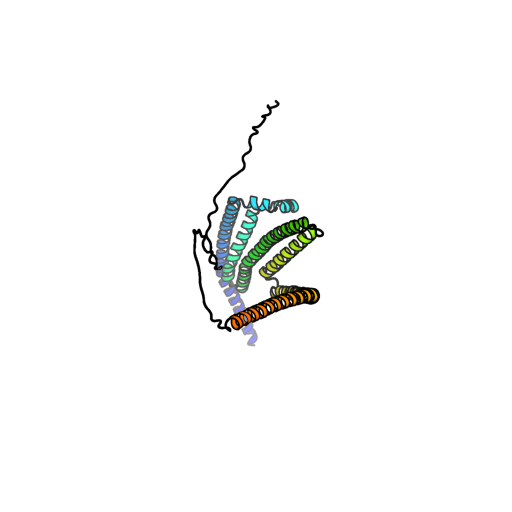 C C . LEU A 1 186 ? 3.516 10.575 10.453 1.00 95.25 186 LEU A C 1
ATOM 1402 O O . LEU A 1 186 ? 2.980 10.978 11.483 1.00 95.25 186 LEU A O 1
ATOM 1406 N N . LEU A 1 187 ? 3.051 9.528 9.760 1.00 93.25 187 LEU A N 1
ATOM 1407 C CA . LEU A 1 187 ? 1.893 8.742 10.198 1.00 93.25 187 LEU A CA 1
ATOM 1408 C C . LEU A 1 187 ? 2.134 8.117 11.576 1.00 93.25 187 LEU A C 1
ATOM 1410 O O . LEU A 1 187 ? 1.294 8.269 12.459 1.00 93.25 187 LEU A O 1
ATOM 1414 N N . ASN A 1 188 ? 3.299 7.506 11.800 1.00 92.81 188 ASN A N 1
ATOM 1415 C CA . ASN A 1 188 ? 3.627 6.848 13.063 1.00 92.81 188 ASN A CA 1
ATOM 1416 C C . ASN A 1 188 ? 3.838 7.859 14.204 1.00 92.81 188 ASN A C 1
ATOM 1418 O O . ASN A 1 188 ? 3.409 7.591 15.328 1.00 92.81 188 ASN A O 1
ATOM 1422 N N . ILE A 1 189 ? 4.386 9.052 13.933 1.00 95.88 189 ILE A N 1
ATOM 1423 C CA . ILE A 1 189 ? 4.437 10.162 14.904 1.00 95.88 189 ILE A CA 1
ATOM 1424 C C . ILE A 1 189 ? 3.023 10.649 15.258 1.00 95.88 189 ILE A C 1
ATOM 1426 O O . ILE A 1 189 ? 2.687 10.720 16.440 1.00 95.88 189 ILE A O 1
ATOM 1430 N N . LEU A 1 190 ? 2.178 10.951 14.265 1.00 94.06 190 LEU A N 1
ATOM 1431 C CA . LEU A 1 190 ? 0.813 11.445 14.491 1.00 94.06 190 LEU A CA 1
ATOM 1432 C C . LEU A 1 190 ? -0.058 10.408 15.210 1.00 94.06 190 LEU A C 1
ATOM 1434 O O . LEU A 1 190 ? -0.765 10.748 16.156 1.00 94.06 190 LEU A O 1
ATOM 1438 N N . PHE A 1 191 ? 0.031 9.141 14.810 1.00 91.44 191 PHE A N 1
ATOM 1439 C CA . PHE A 1 191 ? -0.665 8.032 15.453 1.00 91.44 191 PHE A CA 1
ATOM 1440 C C . PHE A 1 191 ? -0.228 7.862 16.911 1.00 91.44 191 PHE A C 1
ATOM 1442 O O . PHE A 1 191 ? -1.076 7.838 17.802 1.00 91.44 191 PHE A O 1
ATOM 1449 N N . THR A 1 192 ? 1.084 7.834 17.174 1.00 93.94 192 THR A N 1
ATOM 1450 C CA . THR A 1 192 ? 1.629 7.728 18.538 1.00 93.94 192 THR A CA 1
ATOM 1451 C C . THR A 1 192 ? 1.227 8.927 19.398 1.00 93.94 192 THR A C 1
ATOM 1453 O O . THR A 1 192 ? 0.869 8.746 20.559 1.00 93.94 192 THR A O 1
ATOM 1456 N N . ALA A 1 193 ? 1.209 10.141 18.840 1.00 96.38 193 ALA A N 1
ATOM 1457 C CA . ALA A 1 193 ? 0.769 11.339 19.549 1.00 96.38 193 ALA A CA 1
ATOM 1458 C C . ALA A 1 193 ? -0.732 11.301 19.889 1.00 96.38 193 ALA A C 1
ATOM 1460 O O . ALA A 1 193 ? -1.104 11.575 21.029 1.00 96.38 193 ALA A O 1
ATOM 1461 N N . ILE A 1 194 ? -1.595 10.922 18.939 1.00 95.06 194 ILE A N 1
ATOM 1462 C CA . ILE A 1 194 ? -3.053 10.853 19.141 1.00 95.06 194 ILE A CA 1
ATOM 1463 C C . ILE A 1 194 ? -3.421 9.725 20.114 1.00 95.06 194 ILE A C 1
ATOM 1465 O O . ILE A 1 194 ? -4.174 9.953 21.061 1.00 95.06 194 ILE A O 1
ATOM 1469 N N . VAL A 1 195 ? -2.875 8.520 19.922 1.00 93.62 195 VAL A N 1
ATOM 1470 C CA . VAL A 1 195 ? -3.137 7.369 20.802 1.00 93.62 195 VAL A CA 1
ATOM 1471 C C . VAL A 1 195 ? -2.505 7.576 22.178 1.00 93.62 195 VAL A C 1
ATOM 1473 O O . VAL A 1 195 ? -3.141 7.259 23.179 1.00 93.62 195 VAL A O 1
ATOM 1476 N N . GLY A 1 196 ? -1.313 8.172 22.258 1.00 96.69 196 GLY A N 1
ATOM 1477 C CA . GLY A 1 196 ? -0.676 8.551 23.519 1.00 96.69 196 GLY A CA 1
ATOM 1478 C C . GLY A 1 196 ? -1.494 9.585 24.295 1.00 96.69 196 GLY A C 1
ATOM 1479 O O . GLY A 1 196 ? -1.777 9.380 25.474 1.00 96.69 196 GLY A O 1
ATOM 1480 N N . ALA A 1 197 ? -1.958 10.650 23.634 1.00 97.19 197 ALA A N 1
ATOM 1481 C CA . ALA A 1 197 ? -2.837 11.647 24.246 1.00 97.19 197 ALA A CA 1
ATOM 1482 C C . ALA A 1 197 ? -4.169 11.036 24.715 1.00 97.19 197 ALA A C 1
ATOM 1484 O O . ALA A 1 197 ? -4.615 11.326 25.824 1.00 97.19 197 ALA A O 1
ATOM 1485 N N . ALA A 1 198 ? -4.776 10.145 23.921 1.00 95.81 198 ALA A N 1
ATOM 1486 C CA . ALA A 1 198 ? -5.985 9.423 24.313 1.00 95.81 198 ALA A CA 1
ATOM 1487 C C . ALA A 1 198 ? -5.739 8.485 25.509 1.00 95.81 198 ALA A C 1
ATOM 1489 O O . ALA A 1 198 ? -6.528 8.479 26.452 1.00 95.81 198 ALA A O 1
ATOM 1490 N N . ALA A 1 199 ? -4.634 7.733 25.517 1.00 96.38 199 ALA A N 1
ATOM 1491 C CA . ALA A 1 199 ? -4.259 6.848 26.618 1.00 96.38 199 ALA A CA 1
ATOM 1492 C C . ALA A 1 199 ? -4.003 7.624 27.921 1.00 96.38 199 ALA A C 1
ATOM 1494 O O . ALA A 1 199 ? -4.454 7.194 28.981 1.00 96.38 199 ALA A O 1
ATOM 1495 N N . ILE A 1 200 ? -3.361 8.795 27.843 1.00 97.44 200 ILE A N 1
ATOM 1496 C CA . ILE A 1 200 ? -3.192 9.710 28.981 1.00 97.44 200 ILE A CA 1
ATOM 1497 C C . ILE A 1 200 ? -4.553 10.249 29.443 1.00 97.44 200 ILE A C 1
ATOM 1499 O O . ILE A 1 200 ? -4.845 10.206 30.636 1.00 97.44 200 ILE A O 1
ATOM 1503 N N . ALA A 1 201 ? -5.413 10.705 28.528 1.00 96.12 201 ALA A N 1
ATOM 1504 C CA . ALA A 1 201 ? -6.730 11.246 28.869 1.00 96.12 201 ALA A CA 1
ATOM 1505 C C . ALA A 1 201 ? -7.634 10.203 29.552 1.00 96.12 201 ALA A C 1
ATOM 1507 O O . ALA A 1 201 ? -8.202 10.484 30.609 1.00 96.12 201 ALA A O 1
ATOM 1508 N N . PHE A 1 202 ? -7.723 8.984 29.009 1.00 95.50 202 PHE A N 1
ATOM 1509 C CA . PHE A 1 202 ? -8.458 7.886 29.643 1.00 95.50 202 PHE A CA 1
ATOM 1510 C C . PHE A 1 202 ? -7.795 7.435 30.951 1.00 95.50 202 PHE A C 1
ATOM 1512 O O . PHE A 1 202 ? -8.496 7.230 31.940 1.00 95.50 202 PHE A O 1
ATOM 1519 N N . GLY A 1 203 ? -6.463 7.331 30.996 1.00 95.75 203 GLY A N 1
ATOM 1520 C CA . GLY A 1 203 ? -5.718 6.963 32.202 1.00 95.75 203 GLY A CA 1
ATOM 1521 C C . GLY A 1 203 ? -5.945 7.936 33.362 1.00 95.75 203 GLY A C 1
ATOM 1522 O O . GLY A 1 203 ? -6.190 7.502 34.486 1.00 95.75 203 GLY A O 1
ATOM 1523 N N . LEU A 1 204 ? -5.957 9.243 33.089 1.00 96.06 204 LEU A N 1
ATOM 1524 C CA . LEU A 1 204 ? -6.295 10.274 34.074 1.00 96.06 204 LEU A CA 1
ATOM 1525 C C . LEU A 1 204 ? -7.781 10.236 34.457 1.00 96.06 204 LEU A C 1
ATOM 1527 O O . LEU A 1 204 ? -8.095 10.316 35.644 1.00 96.06 204 LEU A O 1
ATOM 1531 N N . ALA A 1 205 ? -8.694 10.063 33.495 1.00 94.75 205 ALA A N 1
ATOM 1532 C CA . ALA A 1 205 ? -10.130 9.988 33.768 1.00 94.75 205 ALA A CA 1
ATOM 1533 C C . ALA A 1 205 ? -10.493 8.795 34.674 1.00 94.75 205 ALA A C 1
ATOM 1535 O O . ALA A 1 205 ? -11.208 8.970 35.662 1.00 94.75 205 ALA A O 1
ATOM 1536 N N . PHE A 1 206 ? -9.962 7.601 34.390 1.00 92.94 206 PHE A N 1
ATOM 1537 C CA . PHE A 1 206 ? -10.167 6.416 35.228 1.00 92.94 206 PHE A CA 1
ATOM 1538 C C . PHE A 1 206 ? -9.354 6.460 36.529 1.00 92.94 206 PHE A C 1
ATOM 1540 O O . PHE A 1 206 ? -9.862 6.035 37.564 1.00 92.94 206 PHE A O 1
ATOM 1547 N N . GLY A 1 207 ? -8.129 6.992 36.516 1.00 92.19 207 GLY A N 1
ATOM 1548 C CA . GLY A 1 207 ? -7.279 7.086 37.707 1.00 92.19 207 GLY A CA 1
ATOM 1549 C C . GLY A 1 207 ? -7.823 8.056 38.760 1.00 92.19 207 GLY A C 1
ATOM 1550 O O . GLY A 1 207 ? -7.907 7.707 39.937 1.00 92.19 207 GLY A O 1
ATOM 1551 N N . LEU A 1 208 ? -8.245 9.251 38.337 1.00 93.75 208 LEU A N 1
ATOM 1552 C CA . LEU A 1 208 ? -8.829 10.260 39.226 1.00 93.75 208 LEU A CA 1
ATOM 1553 C C . LEU A 1 208 ? -10.290 9.922 39.564 1.00 93.75 208 LEU A C 1
ATOM 1555 O O . LEU A 1 208 ? -10.654 9.880 40.737 1.00 93.75 208 LEU A O 1
ATOM 1559 N N . GLY A 1 209 ? -11.120 9.603 38.562 1.00 90.44 209 GLY A N 1
ATOM 1560 C CA . GLY A 1 209 ? -12.537 9.273 38.769 1.00 90.44 209 GLY A CA 1
ATOM 1561 C C . GLY A 1 209 ? -12.777 7.939 39.490 1.00 90.44 209 GLY A C 1
ATOM 1562 O O . GLY A 1 209 ? -13.795 7.764 40.157 1.00 90.44 209 GLY A O 1
ATOM 1563 N N . GLY A 1 210 ? -11.834 6.997 39.402 1.00 92.62 210 GLY A N 1
ATOM 1564 C CA . GLY A 1 210 ? -11.897 5.703 40.084 1.00 92.62 210 GLY A CA 1
ATOM 1565 C C . GLY A 1 210 ? -11.478 5.736 41.557 1.00 92.62 210 GLY A C 1
ATOM 1566 O O . GLY A 1 210 ? -11.688 4.742 42.259 1.00 92.62 210 GLY A O 1
ATOM 1567 N N . GLN A 1 211 ? -10.916 6.846 42.055 1.00 93.12 211 GLN A N 1
ATOM 1568 C CA . GLN A 1 211 ? -10.294 6.900 43.383 1.00 93.12 211 GLN A CA 1
ATOM 1569 C C . GLN A 1 211 ? -11.261 6.495 44.510 1.00 93.12 211 GLN A C 1
ATOM 1571 O O . GLN A 1 211 ? -10.901 5.697 45.378 1.00 93.12 211 GLN A O 1
ATOM 1576 N N . ASP A 1 212 ? -12.511 6.961 44.476 1.00 92.38 212 ASP A N 1
ATOM 1577 C CA . ASP A 1 212 ? -13.511 6.617 45.496 1.00 92.38 212 ASP A CA 1
ATOM 1578 C C . ASP A 1 212 ? -14.036 5.185 45.376 1.00 92.38 212 ASP A C 1
ATOM 1580 O O . ASP A 1 212 ? -14.505 4.611 46.362 1.00 92.38 212 ASP A O 1
ATOM 1584 N N . ALA A 1 213 ? -13.985 4.579 44.187 1.00 92.19 213 ALA A N 1
ATOM 1585 C CA . ALA A 1 213 ? -14.285 3.158 44.026 1.00 92.19 213 ALA A CA 1
ATOM 1586 C C . ALA A 1 213 ? -13.165 2.302 44.641 1.00 92.19 213 ALA A C 1
ATOM 1588 O O . ALA A 1 213 ? -13.459 1.376 45.398 1.00 92.19 213 ALA A O 1
ATOM 1589 N N . ALA A 1 214 ? -11.899 2.670 44.407 1.00 91.75 214 ALA A N 1
ATOM 1590 C CA . ALA A 1 214 ? -10.736 2.017 45.006 1.00 91.75 214 ALA A CA 1
ATOM 1591 C C . ALA A 1 214 ? -10.732 2.130 46.543 1.00 91.75 214 ALA A C 1
ATOM 1593 O O . ALA A 1 214 ? -10.632 1.109 47.223 1.00 91.75 214 ALA A O 1
ATOM 1594 N N . ARG A 1 215 ? -10.956 3.332 47.104 1.00 94.06 215 ARG A N 1
ATOM 1595 C CA . ARG A 1 215 ? -11.103 3.547 48.563 1.00 94.06 215 ARG A CA 1
ATOM 1596 C C . ARG A 1 215 ? -12.183 2.641 49.170 1.00 94.06 215 ARG A C 1
ATOM 1598 O O . ARG A 1 215 ? -11.939 1.966 50.164 1.00 94.06 215 ARG A O 1
ATOM 1605 N N . ARG A 1 216 ? -13.366 2.576 48.541 1.00 93.56 216 ARG A N 1
ATOM 1606 C CA . ARG A 1 216 ? -14.489 1.721 48.983 1.00 93.56 216 ARG A CA 1
ATOM 1607 C C . ARG A 1 216 ? -14.272 0.228 48.728 1.00 93.56 216 ARG A C 1
ATOM 1609 O O . ARG A 1 216 ? -15.047 -0.579 49.239 1.00 93.56 216 ARG A O 1
ATOM 1616 N N . TRP A 1 217 ? -13.293 -0.168 47.921 1.00 92.31 217 TRP A N 1
ATOM 1617 C CA . TRP A 1 217 ? -12.886 -1.567 47.797 1.00 92.31 217 TRP A CA 1
ATOM 1618 C C . TRP A 1 217 ? -11.919 -1.930 48.927 1.00 92.31 217 TRP A C 1
ATOM 1620 O O . TRP A 1 217 ? -12.248 -2.804 49.724 1.00 92.31 217 TRP A O 1
ATOM 1630 N N . LEU A 1 218 ? -10.825 -1.174 49.078 1.00 94.12 218 LEU A N 1
ATOM 1631 C CA . LEU A 1 218 ? -9.813 -1.370 50.126 1.00 94.12 218 LEU A CA 1
ATOM 1632 C C . LEU A 1 218 ? -10.426 -1.421 51.533 1.00 94.12 218 LEU A C 1
ATOM 1634 O O . LEU A 1 218 ? -10.237 -2.412 52.230 1.00 94.12 218 LEU A O 1
ATOM 1638 N N . ALA A 1 219 ? -11.267 -0.448 51.900 1.00 94.12 219 ALA A N 1
ATOM 1639 C CA . ALA A 1 219 ? -11.917 -0.411 53.215 1.00 94.12 219 ALA A CA 1
ATOM 1640 C C . ALA A 1 219 ? -12.843 -1.619 53.493 1.00 94.12 219 ALA A C 1
ATOM 1642 O O . ALA A 1 219 ? -13.045 -2.000 54.646 1.00 94.12 219 ALA A O 1
ATOM 1643 N N . ARG A 1 220 ? -13.405 -2.254 52.450 1.00 93.12 220 ARG A N 1
ATOM 1644 C CA . ARG A 1 220 ? -14.157 -3.513 52.609 1.00 93.12 220 ARG A CA 1
ATOM 1645 C C . ARG A 1 220 ? -13.213 -4.695 52.800 1.00 93.12 220 ARG A C 1
ATOM 1647 O O . ARG A 1 220 ? -13.456 -5.495 53.695 1.00 93.12 220 ARG A O 1
ATOM 1654 N N . THR A 1 221 ? -12.129 -4.768 52.029 1.00 93.06 221 THR A N 1
ATOM 1655 C CA . THR A 1 221 ? -11.090 -5.796 52.191 1.00 93.06 221 THR A CA 1
ATOM 1656 C C . THR A 1 221 ? -10.463 -5.738 53.587 1.00 93.06 221 THR A C 1
ATOM 1658 O O . THR A 1 221 ? -10.349 -6.770 54.240 1.00 93.06 221 THR A O 1
ATOM 1661 N N . GLU A 1 222 ? -10.145 -4.543 54.092 1.00 89.81 222 GLU A N 1
ATOM 1662 C CA . GLU A 1 222 ? -9.666 -4.309 55.462 1.00 89.81 222 GLU A CA 1
ATOM 1663 C C . GLU A 1 222 ? -10.667 -4.823 56.509 1.00 89.81 222 GLU A C 1
ATOM 1665 O O . GLU A 1 222 ? -10.287 -5.582 57.399 1.00 89.81 222 GLU A O 1
ATOM 1670 N N . GLY A 1 223 ? -11.959 -4.499 56.368 1.00 87.25 223 GLY A N 1
ATOM 1671 C CA . GLY A 1 223 ? -13.020 -5.004 57.248 1.00 87.25 223 GLY A CA 1
ATOM 1672 C C . GLY A 1 223 ? -13.178 -6.532 57.218 1.00 87.25 223 GLY A C 1
ATOM 1673 O O . GLY A 1 223 ? -13.356 -7.160 58.265 1.00 87.25 223 GLY A O 1
ATOM 1674 N N . THR A 1 224 ? -13.068 -7.159 56.043 1.00 88.31 224 THR A N 1
ATOM 1675 C CA . THR A 1 224 ? -13.092 -8.625 55.894 1.00 88.31 224 THR A CA 1
ATOM 1676 C C . THR A 1 224 ? -11.847 -9.286 56.496 1.00 88.31 224 THR A C 1
ATOM 1678 O O . THR A 1 224 ? -11.968 -10.298 57.182 1.00 88.31 224 THR A O 1
ATOM 1681 N N . VAL A 1 225 ? -10.657 -8.706 56.316 1.00 85.88 225 VAL A N 1
ATOM 1682 C CA . VAL A 1 225 ? -9.408 -9.225 56.903 1.00 85.88 225 VAL A CA 1
ATOM 1683 C C . VAL A 1 225 ? -9.408 -9.066 58.426 1.00 85.88 225 VAL A C 1
ATOM 1685 O O . VAL A 1 225 ? -9.074 -10.014 59.133 1.00 85.88 225 VAL A O 1
ATOM 1688 N N . ALA A 1 226 ? -9.850 -7.921 58.952 1.00 85.50 226 ALA A N 1
ATOM 1689 C CA . ALA A 1 226 ? -9.953 -7.685 60.392 1.00 85.50 226 ALA A CA 1
ATOM 1690 C C . ALA A 1 226 ? -10.964 -8.628 61.069 1.00 85.50 226 ALA A C 1
ATOM 1692 O O . ALA A 1 226 ? -10.689 -9.153 62.148 1.00 85.50 226 ALA A O 1
ATOM 1693 N N . SER A 1 227 ? -12.107 -8.894 60.425 1.00 83.19 227 SER A N 1
ATOM 1694 C CA . SER A 1 227 ? -13.106 -9.840 60.944 1.00 83.19 227 SER A CA 1
ATOM 1695 C C . SER A 1 227 ? -12.699 -11.310 60.794 1.00 83.19 227 SER A C 1
ATOM 1697 O O . SER A 1 227 ? -13.098 -12.124 61.62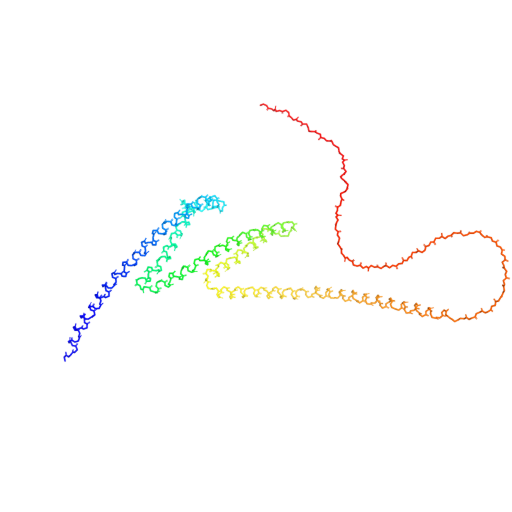4 1.00 83.19 227 SER A O 1
ATOM 1699 N N . ALA A 1 228 ? -11.872 -11.672 59.808 1.00 85.69 228 ALA A N 1
ATOM 1700 C CA . ALA A 1 228 ? -11.252 -12.997 59.736 1.00 85.69 228 ALA A CA 1
ATOM 1701 C C . ALA A 1 228 ? -10.166 -13.180 60.816 1.00 85.69 228 ALA A C 1
ATOM 1703 O O . ALA A 1 228 ? -10.128 -14.205 61.496 1.00 85.69 228 ALA A O 1
ATOM 1704 N N . ALA A 1 229 ? -9.319 -12.168 61.032 1.00 83.06 229 ALA A N 1
ATOM 1705 C CA . ALA A 1 229 ? -8.262 -12.200 62.042 1.00 83.06 229 ALA A CA 1
ATOM 1706 C C . ALA A 1 229 ? -8.815 -12.310 63.476 1.00 83.06 229 ALA A C 1
ATOM 1708 O O . ALA A 1 229 ? -8.293 -13.090 64.275 1.00 83.06 229 ALA A O 1
ATOM 1709 N N . SER A 1 230 ? -9.897 -11.593 63.799 1.00 80.69 230 SER A N 1
ATOM 1710 C CA . SER A 1 230 ? -10.534 -11.688 65.120 1.00 80.69 230 SER A CA 1
ATOM 1711 C C . SER A 1 230 ? -11.234 -13.033 65.354 1.00 80.69 230 SER A C 1
ATOM 1713 O O . SER A 1 230 ? -11.184 -13.547 66.471 1.00 80.69 230 SER A O 1
ATOM 1715 N N . GLN A 1 231 ? -11.801 -13.661 64.315 1.00 79.94 231 GLN A N 1
ATOM 1716 C CA . GLN A 1 231 ? -12.326 -15.033 64.401 1.00 79.94 231 GLN A CA 1
ATOM 1717 C C . GLN A 1 231 ? -11.223 -16.051 64.730 1.00 79.94 231 GLN A C 1
ATOM 1719 O O . GLN A 1 231 ? -11.413 -16.889 65.613 1.00 79.94 231 GLN A O 1
ATOM 1724 N N . ILE A 1 232 ? -10.051 -15.943 64.091 1.00 78.69 232 ILE A N 1
ATOM 1725 C CA . ILE A 1 232 ? -8.889 -16.807 64.372 1.00 78.69 232 ILE A CA 1
ATOM 1726 C C . ILE A 1 232 ? -8.427 -16.643 65.831 1.00 78.69 232 ILE A C 1
ATOM 1728 O O . ILE A 1 232 ? -8.228 -17.636 66.533 1.00 78.69 232 ILE A O 1
ATOM 1732 N N . GLN A 1 233 ? -8.317 -15.404 66.321 1.00 76.00 233 GLN A N 1
ATOM 1733 C CA . GLN A 1 233 ? -7.912 -15.124 67.706 1.00 76.00 233 GLN A CA 1
ATOM 1734 C C . GLN A 1 233 ? -8.944 -15.619 68.735 1.00 76.00 233 GLN A C 1
ATOM 1736 O O . GLN A 1 233 ? -8.565 -16.182 69.764 1.00 76.00 233 GLN A O 1
ATOM 1741 N N . ALA A 1 234 ? -10.244 -15.487 68.448 1.00 72.81 234 ALA A N 1
ATOM 1742 C CA . ALA A 1 234 ? -11.312 -16.016 69.298 1.00 72.81 234 ALA A CA 1
ATOM 1743 C C . ALA A 1 234 ? -11.328 -17.558 69.344 1.00 72.81 234 ALA A C 1
ATOM 1745 O O . ALA A 1 234 ? -11.597 -18.141 70.393 1.00 72.81 234 ALA A O 1
ATOM 1746 N N . GLN A 1 235 ? -10.985 -18.240 68.244 1.00 68.00 235 GLN A N 1
ATOM 1747 C CA . GLN A 1 235 ? -10.787 -19.695 68.255 1.00 68.00 235 GLN A CA 1
ATOM 1748 C C . GLN A 1 235 ? -9.549 -20.117 69.064 1.00 68.00 235 GLN A C 1
ATOM 1750 O O . GLN A 1 235 ? -9.590 -21.146 69.743 1.00 68.00 235 GLN A O 1
ATOM 1755 N N . GLN A 1 236 ? -8.466 -19.332 69.034 1.00 65.06 236 GLN A N 1
ATOM 1756 C CA . GLN A 1 236 ? -7.252 -19.613 69.810 1.00 65.06 236 GLN A CA 1
ATOM 1757 C C . GLN A 1 236 ? -7.446 -19.450 71.325 1.00 65.06 236 GLN A C 1
ATOM 1759 O O . GLN A 1 236 ? -6.957 -20.284 72.087 1.00 65.06 236 GLN A O 1
ATOM 1764 N N . SER A 1 237 ? -8.176 -18.432 71.790 1.00 68.56 237 SER A N 1
ATOM 1765 C CA . SER A 1 237 ? -8.426 -18.266 73.231 1.00 68.56 237 SER A CA 1
ATOM 1766 C C . SER A 1 237 ? -9.317 -19.380 73.796 1.00 68.56 237 SER A C 1
ATOM 1768 O O . SER A 1 237 ? -9.034 -19.914 74.870 1.00 68.56 237 SER A O 1
ATOM 1770 N N . VAL A 1 238 ? -10.335 -19.812 73.042 1.00 67.31 238 VAL A N 1
ATOM 1771 C CA . VAL A 1 238 ? -11.195 -20.947 73.416 1.00 67.31 238 VAL A CA 1
ATOM 1772 C C . VAL A 1 238 ? -10.411 -22.265 73.455 1.00 67.31 238 VAL A C 1
ATOM 1774 O O . VAL A 1 238 ? -10.614 -23.058 74.377 1.00 67.31 238 VAL A O 1
ATOM 1777 N N . SER A 1 239 ? -9.489 -22.511 72.516 1.00 66.94 239 SER A N 1
ATOM 1778 C CA . SER A 1 239 ? -8.676 -23.738 72.533 1.00 66.94 239 SER A CA 1
ATOM 1779 C C . SER A 1 239 ? -7.633 -23.752 73.660 1.00 66.94 239 SER A C 1
ATOM 1781 O O . SER A 1 239 ? -7.413 -24.806 74.259 1.00 66.94 239 SER A O 1
ATOM 1783 N N . GLN A 1 240 ? -7.069 -22.600 74.039 1.00 65.81 240 GLN A N 1
ATOM 1784 C CA . GLN A 1 240 ? -6.195 -22.487 75.216 1.00 65.81 240 GLN A CA 1
ATOM 1785 C C . GLN A 1 240 ? -6.954 -22.695 76.537 1.00 65.81 240 GLN A C 1
ATOM 1787 O O . GLN A 1 240 ? -6.496 -23.463 77.383 1.00 65.81 240 GLN A O 1
ATOM 1792 N N . ALA A 1 241 ? -8.142 -22.101 76.698 1.00 66.44 241 ALA A N 1
ATOM 1793 C CA . ALA A 1 241 ? -8.983 -22.330 77.878 1.00 66.44 241 ALA A CA 1
ATOM 1794 C C . ALA A 1 241 ? -9.407 -23.809 78.006 1.00 66.44 241 ALA A C 1
ATOM 1796 O O . ALA A 1 241 ? -9.377 -24.382 79.097 1.00 66.44 241 ALA A O 1
ATOM 1797 N N . ARG A 1 242 ? -9.726 -24.461 76.876 1.00 70.62 242 ARG A N 1
ATOM 1798 C CA . ARG A 1 242 ? -10.017 -25.903 76.810 1.00 70.62 242 ARG A CA 1
ATOM 1799 C C . ARG A 1 242 ? -8.824 -26.755 77.261 1.00 70.62 242 ARG A C 1
ATOM 1801 O O . ARG A 1 242 ? -9.027 -27.739 77.968 1.00 70.62 242 ARG A O 1
ATOM 1808 N N . ALA A 1 243 ? -7.602 -26.373 76.884 1.00 64.19 243 ALA A N 1
ATOM 1809 C CA . ALA A 1 243 ? -6.378 -27.066 77.285 1.00 64.19 243 ALA A CA 1
ATOM 1810 C C . ALA A 1 243 ? -6.061 -26.899 78.784 1.00 64.19 243 ALA A C 1
ATOM 1812 O O . ALA A 1 243 ? -5.617 -27.852 79.418 1.00 64.19 243 ALA A O 1
ATOM 1813 N N . GLN A 1 244 ? -6.338 -25.730 79.372 1.00 60.38 244 GLN A N 1
ATOM 1814 C CA . GLN A 1 244 ? -6.155 -25.495 80.812 1.00 60.38 244 GLN A CA 1
ATOM 1815 C C . GLN A 1 244 ? -7.132 -26.330 81.658 1.00 60.38 244 GLN A C 1
ATOM 1817 O O . GLN A 1 244 ? -6.705 -27.027 82.576 1.00 60.38 244 GLN A O 1
ATOM 1822 N N . GLN A 1 245 ? -8.418 -26.378 81.285 1.00 60.16 245 GLN A N 1
ATOM 1823 C CA . GLN A 1 245 ? -9.416 -27.221 81.970 1.00 60.16 245 GLN A CA 1
ATOM 1824 C C . GLN A 1 245 ? -9.108 -28.730 81.891 1.00 60.16 245 GLN A C 1
ATOM 1826 O O . GLN A 1 245 ? -9.495 -29.490 82.781 1.00 60.16 245 GLN A O 1
ATOM 1831 N N . MET A 1 246 ? -8.391 -29.170 80.850 1.00 59.97 246 MET A N 1
ATOM 1832 C CA . MET A 1 246 ? -7.883 -30.543 80.720 1.00 59.97 246 MET A CA 1
ATOM 1833 C C . MET A 1 246 ? -6.659 -30.844 81.603 1.00 59.97 246 MET A C 1
ATOM 1835 O O . MET A 1 246 ? -6.259 -32.001 81.680 1.00 59.97 246 MET A O 1
ATOM 1839 N N . ASN A 1 247 ? -6.061 -29.845 82.260 1.00 57.28 247 ASN A N 1
ATOM 1840 C CA . ASN A 1 247 ? -4.903 -30.025 83.140 1.00 57.28 247 ASN A CA 1
ATOM 1841 C C . ASN A 1 247 ? -5.304 -30.089 84.626 1.00 57.28 247 ASN A C 1
ATOM 1843 O O . ASN A 1 247 ? -4.803 -30.938 85.361 1.00 57.28 247 ASN A O 1
ATOM 1847 N N . ASP A 1 248 ? -6.265 -29.263 85.059 1.00 55.53 248 ASP A N 1
ATOM 1848 C CA . ASP A 1 248 ? -6.782 -29.276 86.442 1.00 55.53 248 ASP A CA 1
ATOM 1849 C C . ASP A 1 248 ? -7.511 -30.586 86.811 1.00 55.53 248 ASP A C 1
ATOM 1851 O O . ASP A 1 248 ? -7.677 -30.911 87.985 1.00 55.53 248 ASP A O 1
ATOM 1855 N N . SER A 1 249 ? -7.913 -31.385 85.817 1.00 54.62 249 SER A N 1
ATOM 1856 C CA . SER A 1 249 ? -8.660 -32.637 86.009 1.00 54.62 249 SER A CA 1
ATOM 1857 C C . SER A 1 249 ? -7.827 -33.807 86.571 1.00 54.62 249 SER A C 1
ATOM 1859 O O . SER A 1 249 ? -8.377 -34.885 86.788 1.00 54.62 249 SER A O 1
ATOM 1861 N N . TYR A 1 250 ? -6.527 -33.616 86.837 1.00 55.31 250 TYR A N 1
ATOM 1862 C CA . TYR A 1 250 ? -5.604 -34.670 87.290 1.00 55.31 250 TYR A CA 1
ATOM 1863 C C . TYR A 1 250 ? -5.257 -34.654 88.795 1.00 55.31 250 TYR A C 1
ATOM 1865 O O . TYR A 1 250 ? -4.423 -35.452 89.224 1.00 55.31 250 TYR A O 1
ATOM 1873 N N . GLN A 1 251 ? -5.872 -33.795 89.622 1.00 48.12 251 GLN A N 1
ATOM 1874 C CA . GLN A 1 251 ? -5.533 -33.679 91.054 1.00 48.12 251 GLN A CA 1
ATOM 1875 C C . GLN A 1 251 ? -6.688 -33.979 92.029 1.00 48.12 251 GLN A C 1
ATOM 1877 O O . GLN A 1 251 ? -7.240 -33.066 92.636 1.00 48.12 251 GLN A O 1
ATOM 1882 N N . GLN A 1 252 ? -6.972 -35.266 92.283 1.00 47.75 252 GLN A N 1
ATOM 1883 C CA . GLN A 1 252 ? -7.281 -35.750 93.646 1.00 47.75 252 GLN A CA 1
ATOM 1884 C C . GLN A 1 252 ? -7.264 -37.293 93.758 1.00 47.75 252 GLN A C 1
ATOM 1886 O O . GLN A 1 252 ? -7.868 -37.966 92.925 1.00 47.75 252 GLN A O 1
ATOM 1891 N N . PRO A 1 253 ? -6.628 -37.878 94.795 1.00 53.31 253 PRO A N 1
ATOM 1892 C CA . PRO A 1 253 ? -6.744 -39.299 95.120 1.00 53.31 253 PRO A CA 1
ATOM 1893 C C . PRO A 1 253 ? -7.812 -39.544 96.203 1.00 53.31 253 PRO A C 1
ATOM 1895 O O . PRO A 1 253 ? -7.754 -38.946 97.276 1.00 53.31 253 PRO A O 1
ATOM 1898 N N . GLN A 1 254 ? -8.743 -40.477 95.974 1.00 44.81 254 GLN A N 1
ATOM 1899 C CA . GLN A 1 254 ? -9.757 -40.857 96.968 1.00 44.81 254 GLN A CA 1
ATOM 1900 C C . GLN A 1 254 ? -9.786 -42.376 97.195 1.00 44.81 254 GLN A C 1
ATOM 1902 O O . GLN A 1 254 ? -10.209 -43.145 96.335 1.00 44.81 254 GLN A O 1
ATOM 1907 N N . TYR A 1 255 ? -9.360 -42.809 98.384 1.00 48.59 255 TYR A N 1
ATOM 1908 C CA . TYR A 1 255 ? -9.499 -44.187 98.860 1.00 48.59 255 TYR A CA 1
ATOM 1909 C C . TYR A 1 255 ? -10.792 -44.326 99.680 1.00 48.59 255 TYR A C 1
ATOM 1911 O O . TYR A 1 255 ? -10.876 -43.708 100.740 1.00 48.59 255 TYR A O 1
ATOM 1919 N N . ASN A 1 256 ? -11.746 -45.178 99.271 1.00 49.78 256 ASN A N 1
ATOM 1920 C CA . ASN A 1 256 ? -12.023 -46.408 100.036 1.00 49.78 256 ASN A CA 1
ATOM 1921 C C . ASN A 1 256 ? -13.061 -47.380 99.436 1.00 49.78 256 ASN A C 1
ATOM 1923 O O . ASN A 1 256 ? -13.895 -47.044 98.603 1.00 49.78 256 ASN A O 1
ATOM 1927 N N . GLN A 1 257 ? -12.952 -48.604 99.955 1.00 43.00 257 GLN A N 1
ATOM 1928 C CA . GLN A 1 257 ? -13.819 -49.789 99.873 1.00 43.00 257 GLN A CA 1
ATOM 1929 C C . GLN A 1 257 ? -15.273 -49.512 100.359 1.00 43.00 257 GLN A C 1
ATOM 1931 O O . GLN A 1 257 ? -15.523 -48.477 100.968 1.00 43.00 257 GLN A O 1
ATOM 1936 N N . ALA A 1 258 ? -16.282 -50.381 100.181 1.00 35.66 258 ALA A N 1
ATOM 1937 C CA . ALA A 1 258 ? -16.288 -51.810 99.825 1.00 35.66 258 ALA A CA 1
ATOM 1938 C C . ALA A 1 258 ? -17.510 -52.212 98.953 1.00 35.66 258 ALA A C 1
ATOM 1940 O O . ALA A 1 258 ? -18.365 -51.389 98.643 1.00 35.66 258 ALA A O 1
ATOM 1941 N N . ALA A 1 259 ? -17.591 -53.487 98.552 1.00 43.28 259 ALA A N 1
ATOM 1942 C CA . ALA A 1 259 ? -18.540 -53.994 97.551 1.00 43.28 259 ALA A CA 1
ATOM 1943 C C . ALA A 1 259 ? -19.793 -54.700 98.113 1.00 43.28 259 ALA A C 1
ATOM 1945 O O . ALA A 1 259 ? -19.734 -55.312 99.182 1.00 43.28 259 ALA A O 1
ATOM 1946 N N . GLN A 1 260 ? -20.861 -54.755 97.297 1.00 39.56 260 GLN A N 1
ATOM 1947 C CA . GLN A 1 260 ? -21.590 -56.003 96.994 1.00 39.56 260 GLN A CA 1
ATOM 1948 C C . GLN A 1 260 ? -22.481 -55.907 95.727 1.00 39.56 260 GLN A C 1
ATOM 1950 O O . GLN A 1 260 ? -23.070 -54.875 95.427 1.00 39.56 260 GLN A O 1
ATOM 1955 N N . GLN A 1 261 ? -22.537 -57.019 94.988 1.00 52.44 261 GLN A N 1
ATOM 1956 C CA . GLN A 1 261 ? -23.375 -57.380 93.818 1.00 52.44 261 GLN A CA 1
ATOM 1957 C C . GLN A 1 261 ? -23.965 -58.798 94.116 1.00 52.44 261 GLN A C 1
ATOM 1959 O O . GLN A 1 261 ? -23.575 -59.325 95.165 1.00 52.44 261 GLN A O 1
ATOM 1964 N N . PRO A 1 262 ? -24.811 -59.490 93.294 1.00 51.88 262 PRO A N 1
ATOM 1965 C CA . PRO A 1 262 ? -25.184 -59.299 91.870 1.00 51.88 262 PRO A CA 1
ATOM 1966 C C . PRO A 1 262 ? -26.720 -59.549 91.627 1.00 51.88 262 PRO A C 1
ATOM 1968 O O . PRO A 1 262 ? -27.476 -59.393 92.577 1.00 51.88 262 PRO A O 1
ATOM 1971 N N . PHE A 1 263 ? -27.330 -59.927 90.479 1.00 47.00 263 PHE A N 1
ATOM 1972 C CA . PHE A 1 263 ? -27.009 -59.996 89.030 1.00 47.00 263 PHE A CA 1
ATOM 1973 C C . PHE A 1 263 ? -28.322 -60.045 88.198 1.00 47.00 263 PHE A C 1
ATOM 1975 O O . PHE A 1 263 ? -29.318 -60.539 88.719 1.00 47.00 263 PHE A O 1
ATOM 1982 N N . ASN A 1 264 ? -28.301 -59.653 86.907 1.00 46.66 264 ASN A N 1
ATOM 1983 C CA . ASN A 1 264 ? -28.766 -60.461 85.742 1.00 46.66 264 ASN A CA 1
ATOM 1984 C C . ASN A 1 264 ? -28.959 -59.639 84.437 1.00 46.66 264 ASN A C 1
ATOM 1986 O O . ASN A 1 264 ? -29.942 -58.927 84.300 1.00 46.66 264 ASN A O 1
ATOM 1990 N N . GLN A 1 265 ? -28.011 -59.809 83.499 1.00 52.09 265 GLN A N 1
ATOM 1991 C CA . GLN A 1 265 ? -28.135 -60.099 82.043 1.00 52.09 265 GLN A CA 1
ATOM 1992 C C . GLN A 1 265 ? -29.243 -59.479 81.134 1.00 52.09 265 GLN A C 1
ATOM 1994 O O . GLN A 1 265 ? -30.381 -59.338 81.568 1.00 52.09 265 GLN A O 1
ATOM 1999 N N . PRO A 1 266 ? -29.015 -59.354 79.796 1.00 56.12 266 PRO A N 1
ATOM 2000 C CA . PRO A 1 266 ? -27.753 -59.256 79.033 1.00 56.12 266 PRO A CA 1
ATOM 2001 C C . PRO A 1 266 ? -27.739 -58.123 77.960 1.00 56.12 266 PRO A C 1
ATOM 2003 O O . PRO A 1 266 ? -28.681 -57.354 77.811 1.00 56.12 266 PRO A O 1
ATOM 2006 N N . ALA A 1 267 ? -26.631 -58.008 77.214 1.00 50.25 267 ALA A N 1
ATOM 2007 C CA . ALA A 1 267 ? -26.296 -56.882 76.328 1.00 50.25 267 ALA A CA 1
ATOM 2008 C C . ALA A 1 267 ? -26.805 -56.968 74.869 1.00 50.25 267 ALA A C 1
ATOM 2010 O O . ALA A 1 267 ? -27.007 -58.064 74.353 1.00 50.25 267 ALA A O 1
ATOM 2011 N N . GLN A 1 268 ? -26.811 -55.817 74.170 1.00 45.12 268 GLN A N 1
ATOM 2012 C CA . GLN A 1 268 ? -26.335 -55.664 72.777 1.00 45.12 268 GLN A CA 1
ATOM 2013 C C . GLN A 1 268 ? -25.655 -54.287 72.568 1.00 45.12 268 GLN A C 1
ATOM 2015 O O . GLN A 1 268 ? -25.862 -53.366 73.356 1.00 45.12 268 GLN A O 1
ATOM 2020 N N . GLN A 1 269 ? -24.812 -54.168 71.533 1.00 56.03 269 GLN A N 1
ATOM 2021 C CA . GLN A 1 269 ? -24.078 -52.949 71.129 1.00 56.03 269 GLN A CA 1
ATOM 2022 C C . GLN A 1 269 ? -24.705 -52.305 69.875 1.00 56.03 269 GLN A C 1
ATOM 2024 O O . GLN A 1 269 ? -25.515 -52.940 69.200 1.00 56.03 269 GLN A O 1
ATOM 2029 N N . PRO A 1 270 ? -24.282 -51.083 69.501 1.00 48.06 270 PRO A N 1
ATOM 2030 C CA . PRO A 1 270 ? -23.599 -50.953 68.205 1.00 48.06 270 PRO A CA 1
ATOM 2031 C C . PRO A 1 270 ? -22.325 -50.081 68.244 1.00 48.06 270 PRO A C 1
ATOM 2033 O O . PRO A 1 270 ? -21.937 -49.553 69.284 1.00 48.06 270 PRO A O 1
ATOM 2036 N N . TYR A 1 271 ? -21.636 -49.998 67.100 1.00 49.25 271 TYR A N 1
ATOM 2037 C CA . TYR A 1 271 ? -20.210 -49.660 66.991 1.00 49.25 271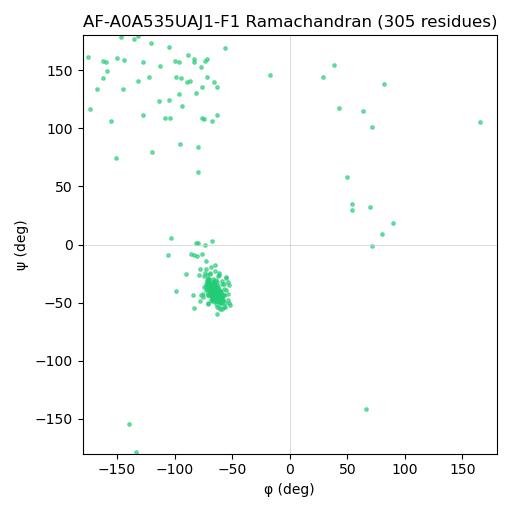 TYR A CA 1
ATOM 2038 C C . TYR A 1 271 ? -19.929 -48.302 66.308 1.00 49.25 271 TYR A C 1
ATOM 2040 O O . TYR A 1 271 ? -20.697 -47.834 65.472 1.00 49.25 271 TYR A O 1
ATOM 2048 N N . ASN A 1 272 ? -18.782 -47.727 66.672 1.00 49.47 272 ASN A N 1
ATOM 2049 C CA . ASN A 1 272 ? -18.051 -46.547 66.175 1.00 49.47 272 ASN A CA 1
ATOM 2050 C C . ASN A 1 272 ? -18.371 -45.956 64.778 1.00 49.47 272 ASN A C 1
ATOM 2052 O O . ASN A 1 272 ? -18.468 -46.672 63.784 1.00 49.47 272 ASN A O 1
ATOM 2056 N N . GLN A 1 273 ? -18.254 -44.622 64.677 1.00 50.78 273 GLN A N 1
ATOM 2057 C CA . GLN A 1 273 ? -17.851 -43.909 63.453 1.00 50.78 273 GLN A CA 1
ATOM 2058 C C . GLN A 1 273 ? -16.477 -43.232 63.658 1.00 50.78 273 GLN A C 1
ATOM 2060 O O . GLN A 1 273 ? -16.344 -42.433 64.586 1.00 50.78 273 GLN A O 1
ATOM 2065 N N . PRO A 1 274 ? -15.458 -43.505 62.819 1.00 53.00 274 PRO A N 1
ATOM 2066 C CA . PRO A 1 274 ? -14.235 -42.702 62.733 1.00 53.00 274 PRO A CA 1
ATOM 2067 C C . PRO A 1 274 ? -14.419 -41.480 61.817 1.00 53.00 274 PRO A C 1
ATOM 2069 O O . PRO A 1 274 ? -15.276 -41.481 60.935 1.00 53.00 274 PRO A O 1
ATOM 2072 N N . ALA A 1 275 ? -13.563 -40.468 61.969 1.00 49.56 275 ALA A N 1
ATOM 2073 C CA . ALA A 1 275 ? -13.506 -39.294 61.097 1.00 49.56 275 ALA A CA 1
ATOM 2074 C C . ALA A 1 275 ? -12.111 -39.122 60.474 1.00 49.56 275 ALA A C 1
ATOM 2076 O O . ALA A 1 275 ? -11.130 -39.327 61.181 1.00 49.56 275 ALA A O 1
ATOM 2077 N N . THR A 1 276 ? -12.051 -38.664 59.215 1.00 43.62 276 THR A N 1
ATOM 2078 C CA . THR A 1 276 ? -10.982 -37.842 58.584 1.00 43.62 276 THR A CA 1
ATOM 2079 C C . THR A 1 276 ? -11.454 -37.449 57.170 1.00 43.62 276 THR A C 1
ATOM 2081 O O . THR A 1 276 ? -11.929 -38.295 56.425 1.00 43.62 276 THR A O 1
ATOM 2084 N N . GLN A 1 277 ? -11.647 -36.156 56.886 1.00 51.94 277 GLN A N 1
ATOM 2085 C CA . GLN A 1 277 ? -10.711 -35.189 56.266 1.00 51.94 277 GLN A CA 1
ATOM 2086 C C . GLN A 1 277 ? -10.622 -35.250 54.717 1.00 51.94 277 GLN A C 1
ATOM 2088 O O . GLN A 1 277 ? -10.599 -36.341 54.158 1.00 51.94 277 GLN A O 1
ATOM 2093 N N . PRO A 1 278 ? -10.578 -34.092 54.016 1.00 50.44 278 PRO A N 1
ATOM 2094 C CA . PRO A 1 278 ? -10.576 -34.028 52.551 1.00 50.44 278 PRO A CA 1
ATOM 2095 C C . PRO A 1 278 ? -9.174 -33.838 51.947 1.00 50.44 278 PRO A C 1
ATOM 2097 O O . PRO A 1 278 ? -8.393 -33.042 52.462 1.00 50.44 278 PRO A O 1
ATOM 2100 N N . TYR A 1 279 ? -8.913 -34.465 50.795 1.00 48.44 279 TYR A N 1
ATOM 2101 C CA . TYR A 1 279 ? -7.832 -34.088 49.874 1.00 48.44 279 TYR A CA 1
ATOM 2102 C C . TYR A 1 279 ? -8.242 -34.310 48.405 1.00 48.44 279 TYR A C 1
ATOM 2104 O O . TYR A 1 279 ? -8.817 -35.339 48.069 1.00 48.44 279 TYR A O 1
ATOM 2112 N N . ASP A 1 280 ? -7.951 -33.287 47.600 1.00 40.94 280 ASP A N 1
ATOM 2113 C CA . ASP A 1 280 ? -7.711 -33.166 46.150 1.00 40.94 280 ASP A CA 1
ATOM 2114 C C . ASP A 1 280 ? -8.325 -34.097 45.070 1.00 40.94 280 ASP A C 1
ATOM 2116 O O . ASP A 1 280 ? -8.458 -35.312 45.168 1.00 40.94 280 ASP A O 1
ATOM 2120 N N . GLN A 1 281 ? -8.617 -33.443 43.940 1.00 47.50 281 GLN A N 1
ATOM 2121 C CA . GLN A 1 281 ? -8.958 -33.980 42.611 1.00 47.50 281 GLN A CA 1
ATOM 2122 C C . GLN A 1 281 ? -7.722 -34.611 41.907 1.00 47.50 281 GLN A C 1
ATOM 2124 O O . GLN A 1 281 ? -6.609 -34.221 42.263 1.00 47.50 281 GLN A O 1
ATOM 2129 N N . PRO A 1 282 ? -7.853 -35.506 40.882 1.00 47.88 282 PRO A N 1
ATOM 2130 C CA . PRO A 1 282 ? -8.671 -35.224 39.687 1.00 47.88 282 PRO A CA 1
ATOM 2131 C C . PRO A 1 282 ? -9.358 -36.379 38.910 1.00 47.88 282 PRO A C 1
ATOM 2133 O O . PRO A 1 282 ? -8.947 -37.530 38.908 1.00 47.88 282 PRO A O 1
ATOM 2136 N N . ALA A 1 283 ? -10.371 -35.958 38.141 1.00 47.69 283 ALA A N 1
ATOM 2137 C CA . ALA A 1 283 ? -10.827 -36.443 36.828 1.00 47.69 283 ALA A CA 1
ATOM 2138 C C . ALA A 1 283 ? -10.929 -37.954 36.505 1.00 47.69 283 ALA A C 1
ATOM 2140 O O . ALA A 1 283 ? -9.948 -38.631 36.217 1.00 47.69 283 ALA A O 1
ATOM 2141 N N . THR A 1 284 ? -12.162 -38.397 36.235 1.00 39.84 284 THR A N 1
ATOM 2142 C CA . THR A 1 284 ? -12.537 -39.040 34.951 1.00 39.84 284 THR A CA 1
ATOM 2143 C C . THR A 1 284 ? -14.059 -38.951 34.743 1.00 39.84 284 THR A C 1
ATOM 2145 O O . THR A 1 284 ? -14.814 -38.920 35.711 1.00 39.84 284 THR A O 1
ATOM 2148 N N . GLN A 1 285 ? -14.519 -38.874 33.489 1.00 53.84 285 GLN A N 1
ATOM 2149 C CA . GLN A 1 285 ? -15.927 -39.107 33.106 1.00 53.84 285 GLN A CA 1
ATOM 2150 C C . GLN A 1 285 ? -16.063 -40.572 32.627 1.00 53.84 285 GLN A C 1
ATOM 2152 O O . GLN A 1 285 ? -15.048 -41.159 32.240 1.00 53.84 285 GLN A O 1
ATOM 2157 N N . PRO A 1 286 ? -17.264 -41.183 32.656 1.00 46.72 286 PRO A N 1
ATOM 2158 C CA . PRO A 1 286 ? -18.279 -40.927 31.623 1.00 46.72 286 PRO A CA 1
ATOM 2159 C C . PRO A 1 286 ? -19.653 -40.518 32.182 1.00 46.72 286 PRO A C 1
ATOM 2161 O O . PRO A 1 286 ? -20.013 -40.852 33.306 1.00 46.72 286 PRO A O 1
ATOM 2164 N N . TYR A 1 287 ? -20.441 -39.833 31.353 1.00 50.72 287 TYR A N 1
ATOM 2165 C CA . TYR A 1 287 ? -21.875 -39.611 31.567 1.00 50.72 287 TYR A CA 1
ATOM 2166 C C . TYR A 1 287 ? -22.661 -40.770 30.931 1.00 50.72 287 TYR A C 1
ATOM 2168 O O . TYR A 1 287 ? -22.302 -41.206 29.837 1.00 50.72 287 TYR A O 1
ATOM 2176 N N . THR A 1 288 ? -23.719 -41.260 31.581 1.00 45.34 288 THR A N 1
ATOM 2177 C CA . THR A 1 288 ? -24.611 -42.305 31.046 1.00 45.34 288 THR A CA 1
ATOM 2178 C C . THR A 1 288 ? -26.078 -41.918 31.208 1.00 45.34 288 THR A C 1
ATOM 2180 O O . THR A 1 288 ? -26.476 -41.335 32.216 1.00 45.34 288 THR A O 1
ATOM 2183 N N . ASP A 1 289 ? -26.877 -42.224 30.187 1.00 47.06 289 ASP A N 1
ATOM 2184 C CA . ASP A 1 289 ? -28.258 -41.764 30.036 1.00 47.06 289 ASP A CA 1
ATOM 2185 C C . ASP A 1 289 ? -29.258 -42.416 31.003 1.00 47.06 289 ASP A C 1
ATOM 2187 O O . ASP A 1 289 ? -29.217 -43.627 31.226 1.00 47.06 289 ASP A O 1
ATOM 2191 N N . GLN A 1 290 ? -30.252 -41.638 31.452 1.00 50.38 290 GLN A N 1
ATOM 2192 C CA . GLN A 1 290 ? -31.610 -42.118 31.755 1.00 50.38 290 GLN A CA 1
ATOM 2193 C C . GLN A 1 290 ? -32.619 -40.939 31.823 1.00 50.38 290 GLN A C 1
ATOM 2195 O O . GLN A 1 290 ? -32.193 -39.785 31.853 1.00 50.38 290 GLN A O 1
ATOM 2200 N N . PRO A 1 291 ? -33.937 -41.167 31.647 1.00 52.03 291 PRO A N 1
ATOM 2201 C CA . PRO A 1 291 ? -34.477 -41.159 30.289 1.00 52.03 291 PRO A CA 1
ATOM 2202 C C . PRO A 1 291 ? -35.578 -40.107 30.045 1.00 52.03 291 PRO A C 1
ATOM 2204 O O . PRO A 1 291 ? -36.076 -39.441 30.949 1.00 52.03 291 PRO A O 1
ATOM 2207 N N . VAL A 1 292 ? -35.984 -40.001 28.777 1.00 50.66 292 VAL A N 1
ATOM 2208 C CA . VAL A 1 292 ? -37.099 -39.167 28.303 1.00 50.66 292 VAL A CA 1
ATOM 2209 C C . VAL A 1 292 ? -38.434 -39.631 28.900 1.00 50.66 292 VAL A C 1
ATOM 2211 O O . VAL A 1 292 ? -38.754 -40.817 28.858 1.00 50.66 292 VAL A O 1
ATOM 2214 N N . TYR A 1 293 ? -39.255 -38.686 29.368 1.00 54.81 293 TYR A N 1
ATOM 2215 C CA . TYR A 1 293 ? -40.675 -38.934 29.630 1.00 54.81 293 TYR A CA 1
ATOM 2216 C C . TYR A 1 293 ? -41.452 -38.974 28.308 1.00 54.81 293 TYR A C 1
ATOM 2218 O O . TYR A 1 293 ? -41.641 -37.945 27.660 1.00 54.81 293 TYR A O 1
ATOM 2226 N N . ASP A 1 294 ? -41.904 -40.164 27.916 1.00 50.91 294 ASP A N 1
ATOM 2227 C CA . ASP A 1 294 ? -42.810 -40.359 26.782 1.00 50.91 294 ASP A CA 1
ATOM 2228 C C . ASP A 1 294 ? -44.264 -40.091 27.204 1.00 50.91 294 ASP A C 1
ATOM 2230 O O . ASP A 1 294 ? -44.743 -40.638 28.203 1.00 50.91 294 ASP A O 1
ATOM 2234 N N . GLN A 1 295 ? -44.978 -39.270 26.426 1.00 48.94 295 GLN A N 1
ATOM 2235 C CA . GLN A 1 295 ? -46.439 -39.300 26.425 1.00 48.94 295 GLN A CA 1
ATOM 2236 C C . GLN A 1 295 ? -47.060 -38.874 25.079 1.00 48.94 295 GLN A C 1
ATOM 2238 O O . GLN A 1 295 ? -47.670 -37.819 24.933 1.00 48.94 295 GLN A O 1
ATOM 2243 N N . ALA A 1 296 ? -46.954 -39.791 24.117 1.00 49.94 296 ALA A N 1
ATOM 2244 C CA . ALA A 1 296 ? -48.086 -40.269 23.313 1.00 49.94 296 ALA A CA 1
ATOM 2245 C C . ALA A 1 296 ? -48.866 -39.307 22.366 1.00 49.94 296 ALA A C 1
ATOM 2247 O O . ALA A 1 296 ? -49.730 -38.529 22.755 1.00 49.94 296 ALA A O 1
ATOM 2248 N N . MET A 1 297 ? -48.741 -39.627 21.068 1.00 56.09 297 MET A N 1
ATOM 2249 C CA . MET A 1 297 ? -49.828 -39.693 20.066 1.00 56.09 297 MET A CA 1
ATOM 2250 C C . MET A 1 297 ? -50.500 -38.402 19.545 1.00 56.09 297 MET A C 1
ATOM 2252 O O . MET A 1 297 ? -51.522 -37.947 20.056 1.00 56.09 297 MET A O 1
ATOM 2256 N N . GLN A 1 298 ? -50.096 -37.982 18.335 1.00 63.06 298 GLN A N 1
ATOM 2257 C CA . GLN A 1 298 ? -51.049 -37.456 17.338 1.00 63.06 298 GLN A CA 1
ATOM 2258 C C . GLN A 1 298 ? -50.542 -37.596 15.877 1.00 63.06 298 GLN A C 1
ATOM 2260 O O . GLN A 1 298 ? -49.650 -36.855 15.466 1.00 63.06 298 GLN A O 1
ATOM 2265 N N . PRO A 1 299 ? -51.087 -38.526 15.061 1.00 70.81 299 PRO A N 1
ATOM 2266 C CA . PRO A 1 299 ? -50.796 -38.609 13.624 1.00 70.81 299 PRO A CA 1
ATOM 2267 C C . PRO A 1 299 ? -51.656 -37.628 12.784 1.00 70.81 299 PRO A C 1
ATOM 2269 O O . PRO A 1 299 ? -52.728 -37.204 13.221 1.00 70.81 299 PRO A O 1
ATOM 2272 N N . PRO A 1 300 ? -51.220 -37.241 11.565 1.00 64.69 300 PRO A N 1
ATOM 2273 C CA . PRO A 1 300 ? -51.721 -36.039 10.890 1.00 64.69 300 PRO A CA 1
ATOM 2274 C C . PRO A 1 300 ? -53.001 -36.226 10.055 1.00 64.69 300 PRO A C 1
ATOM 2276 O O . PRO A 1 300 ? -53.133 -37.165 9.266 1.00 64.69 300 PRO A O 1
ATOM 2279 N N . ARG A 1 301 ? -53.901 -35.230 10.101 1.00 64.56 301 ARG A N 1
ATOM 2280 C CA . ARG A 1 301 ? -55.011 -35.089 9.138 1.00 64.56 301 ARG A CA 1
ATOM 2281 C C . ARG A 1 301 ? -54.499 -34.578 7.784 1.00 64.56 301 ARG A C 1
ATOM 2283 O O . ARG A 1 301 ? -54.192 -33.396 7.640 1.00 64.56 301 ARG A O 1
ATOM 2290 N N . LYS A 1 302 ? -54.469 -35.447 6.768 1.00 65.69 302 LYS A N 1
ATOM 2291 C CA . LYS A 1 302 ? -54.267 -35.042 5.364 1.00 65.69 302 LYS A CA 1
ATOM 2292 C C . LYS A 1 302 ? -55.459 -34.203 4.876 1.00 65.69 302 LYS A C 1
ATOM 2294 O O . LYS A 1 302 ? -56.603 -34.544 5.164 1.00 65.69 302 LYS A O 1
ATOM 2299 N N . ARG A 1 303 ? -55.202 -33.140 4.103 1.00 73.69 303 ARG A N 1
ATOM 2300 C CA . ARG A 1 303 ? -56.230 -32.430 3.316 1.00 73.69 303 ARG A CA 1
ATOM 2301 C C . ARG A 1 303 ? -56.254 -32.986 1.880 1.00 73.69 303 ARG A C 1
ATOM 2303 O O . ARG A 1 303 ? -55.180 -33.315 1.375 1.00 73.69 303 ARG A O 1
ATOM 2310 N N . PRO A 1 304 ? -57.423 -33.102 1.224 1.00 71.75 304 PRO A N 1
ATOM 2311 C CA . PRO A 1 304 ? -57.501 -33.453 -0.194 1.00 71.75 304 PRO A CA 1
ATOM 2312 C C . PRO A 1 304 ? -57.066 -32.273 -1.088 1.00 71.75 304 PRO A C 1
ATOM 2314 O O . PRO A 1 304 ? -57.121 -31.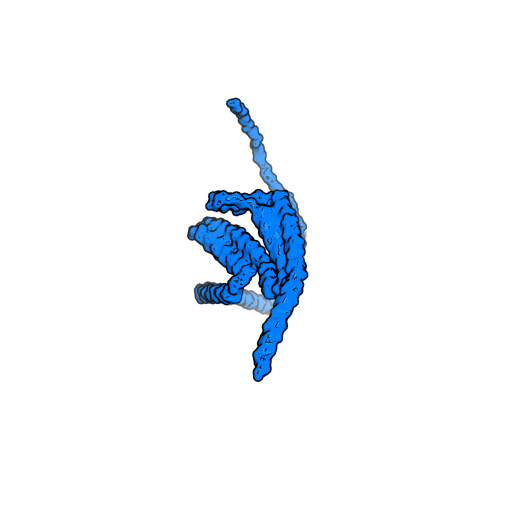124 -0.638 1.00 71.75 304 PRO A O 1
ATOM 2317 N N . PRO A 1 305 ? -56.651 -32.525 -2.343 1.00 66.88 305 PRO A N 1
ATOM 2318 C CA . PRO A 1 305 ? -56.319 -31.470 -3.294 1.00 66.88 305 PRO A CA 1
ATOM 2319 C C . PRO A 1 305 ? -57.583 -30.812 -3.866 1.00 66.88 305 PRO A C 1
ATOM 2321 O O . PRO A 1 305 ? -58.513 -31.502 -4.289 1.00 66.88 305 PRO A O 1
ATOM 2324 N N . THR A 1 306 ? -57.595 -29.482 -3.937 1.00 69.75 306 THR A N 1
ATOM 2325 C CA . THR A 1 306 ? -58.468 -28.748 -4.865 1.00 69.75 306 THR A CA 1
ATOM 2326 C C . THR A 1 306 ? -57.893 -28.810 -6.282 1.00 69.75 306 THR A C 1
ATOM 2328 O O . THR A 1 306 ? -56.688 -28.991 -6.462 1.00 69.75 306 THR A O 1
ATOM 2331 N N . ARG A 1 307 ? -58.782 -28.704 -7.270 1.00 65.81 307 ARG A N 1
ATOM 2332 C CA . ARG A 1 307 ? -58.524 -28.867 -8.706 1.00 65.81 307 ARG A CA 1
ATOM 2333 C C . ARG A 1 307 ? -58.437 -27.516 -9.411 1.00 65.81 307 ARG A C 1
ATOM 2335 O O . ARG A 1 307 ? -59.106 -26.586 -8.910 1.00 65.81 307 ARG A O 1
#

Secondary structure (DSSP, 8-state):
-HHHHHHHHHHHHHHHHHHHHHHHHHHHHHHHHHHHHHHHHHHHHHHHHHHHHHHHTTHHHHHHHTTTHHHHHHHSS---HHHHHHHHHHHHHHHHHHHHHHHHTT-HHHHHHHHHHHHHHHHHHHHHHHHHHHHHHHHHHHHHHHHHHHHTT-S-HHHHHHHHHHHHHHHHHHHHHHHTTSSHHHHHHHHHHHHHHHHHHHHHHHHHHTHHHHHHHHHHHHHHHHHHHHHHHHHHHHHHHHHHHHHHTT---------------------------------------------------PPPPP-

Foldseek 3Di:
DVVVVVVVVVVVVVVVVVVVVVVVQVVLLVLLVVLLVVLLVVLVVVLVVQLVVCVVVVVVVVCVVVPVVVVCVVPVDDDPPSNVVSVVSSVLSSLVSNLVSCVSSVVPVVSVVSVVVNVLVVLLVVLVVLLVVLQVVLQVVLVVQLVVCVVVVPDHSNVRSVVSSVVSSVVSNLVSCVSSVVVVVVSVVVVCVVVVVVCVVVCCCCVVVCPVVVVVVVVVVVVVVVVVVVVVVVVVVVVVVVVVVVVVVPDDDDDDDDDDDDDDDDDDDDDDDDDDDDDDDDDDDDDDDDDDDDDDDDDDDDDDDDD